Protein AF-0000000068825560 (afdb_homodimer)

pLDDT: mean 90.92, std 10.23, range [55.97, 98.81]

Secondary structure (DSSP, 8-state):
---HHHHHHHHHHHHHIIIIIIHHHHHHHHHHHHHHHHHHHHHHHHHHHHHHHHHHHHTT---EEEEEEETTEEEEEEEEEEEEEEEEEETTEEEEEEHHHHHHHHHHHHHHHHHHHHHHHHHHHHHHHHHHHHHHHHHHHHHHHHHHHHHHHHHH-/---HHHHHHHHHHHHHHIIIIIHHHHHHHHHHHHHHHHHHHHHHHHHHHHHHHHHHHHTT---EEEEEEETTEEEEEEEEEEEEEEEEEETTEEEEEEHHHHHHHHHHHHHHHHHHHHHHHHHHHHHHHHHHHHHHHHHHHHHHHHHHHHHHHHHH-

Radius of gyration: 34.07 Å; Cα contacts (8 Å, |Δi|>4): 348; chains: 2; bounding box: 62×99×74 Å

Sequence (314 aa):
MMDPEVVNKKINEYEKYIEEKLKSDLKEIELKLSDKVKKYKDWEDVKEIAKTVKEFKEKDRDMLVRVDIGNNIQVTGEITDYERTYVKIGLGYLLEMECREADKYSDIRLRLLKKEIDHLRKLAVNVKVHIKLVLLAINELQASLITETVKNVRKIKMMDPEVVNKKINEYEKYIEEKLKSDLKEIELKLSDKVKKYKDWEDVKEIAKTVKEFKEKDRDMLVRVDIGNNIQVTGEITDYERTYVKIGLGYLLEMECREADKYSDIRLRLLKKEIDHLRKLAVNVKVHIKLVLLAINELQASLITETVKNVRKIK

Structure (mmCIF, N/CA/C/O backbone):
data_AF-0000000068825560-model_v1
#
loop_
_entity.id
_entity.type
_entity.pdbx_description
1 polymer 'Uncharacterized protein'
#
loop_
_atom_site.group_PDB
_atom_site.id
_atom_site.type_symbol
_atom_site.label_atom_id
_atom_site.label_alt_id
_atom_site.label_comp_id
_atom_site.label_asym_id
_atom_site.label_entity_id
_atom_site.label_seq_id
_atom_site.pdbx_PDB_ins_code
_atom_site.Cartn_x
_atom_site.Cartn_y
_atom_site.Cartn_z
_atom_site.occupancy
_atom_site.B_iso_or_equiv
_atom_site.auth_seq_id
_atom_site.auth_comp_id
_atom_site.auth_asym_id
_atom_site.auth_atom_id
_atom_site.pdbx_PDB_model_num
ATOM 1 N N . MET A 1 1 ? -34.719 47.938 9 1 58.12 1 MET A N 1
ATOM 2 C CA . MET A 1 1 ? -33.531 47.5 8.25 1 58.12 1 MET A CA 1
ATOM 3 C C . MET A 1 1 ? -32.656 46.625 9.109 1 58.12 1 MET A C 1
ATOM 5 O O . MET A 1 1 ? -32.594 46.781 10.336 1 58.12 1 MET A O 1
ATOM 9 N N . MET A 1 2 ? -32.25 45.469 8.492 1 69.06 2 MET A N 1
ATOM 10 C CA . MET A 1 2 ? -31.594 44.531 9.414 1 69.06 2 MET A CA 1
ATOM 11 C C . MET A 1 2 ? -30.266 45.094 9.906 1 69.06 2 MET A C 1
ATOM 13 O O . MET A 1 2 ? -29.516 45.688 9.141 1 69.06 2 MET A O 1
ATOM 17 N N . ASP A 1 3 ? -30.078 45.219 11.094 1 85.12 3 ASP A N 1
ATOM 18 C CA . ASP A 1 3 ? -28.844 45.594 11.773 1 85.12 3 ASP A CA 1
ATOM 19 C C . ASP A 1 3 ? -27.641 44.875 11.164 1 85.12 3 ASP A C 1
ATOM 21 O O . ASP A 1 3 ? -27.609 43.656 11.07 1 85.12 3 ASP A O 1
ATOM 25 N N . PRO A 1 4 ? -26.828 45.656 10.555 1 86.62 4 PRO A N 1
ATOM 26 C CA . PRO A 1 4 ? -25.656 45.094 9.883 1 86.62 4 PRO A CA 1
ATOM 27 C C . PRO A 1 4 ? -24.906 44.094 10.75 1 86.62 4 PRO A C 1
ATOM 29 O O . PRO A 1 4 ? -24.344 43.125 10.234 1 86.62 4 PRO A O 1
ATOM 32 N N . GLU A 1 5 ? -24.906 44.344 11.977 1 88.56 5 GLU A N 1
ATOM 33 C CA . GLU A 1 5 ? -24.203 43.438 12.883 1 88.56 5 GLU A CA 1
ATOM 34 C C . GLU A 1 5 ? -24.891 42.062 12.922 1 88.56 5 GLU A C 1
ATOM 36 O O . GLU A 1 5 ? -24.234 41.031 12.984 1 88.56 5 GLU A O 1
ATOM 41 N N . VAL A 1 6 ? -26.188 42.156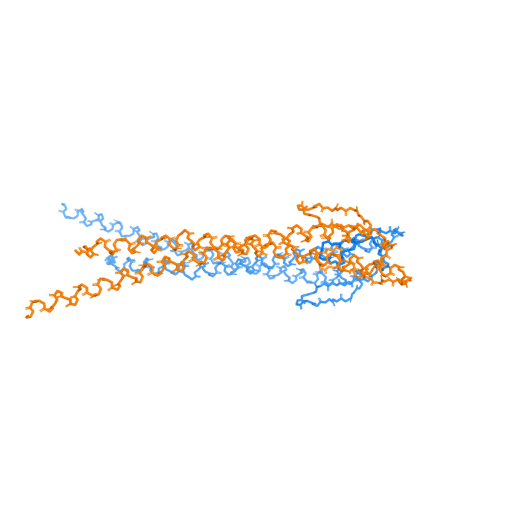 12.898 1 90 6 VAL A N 1
ATOM 42 C CA . VAL A 1 6 ? -26.984 40.938 12.922 1 90 6 VAL A CA 1
ATOM 43 C C . VAL A 1 6 ? -26.797 40.156 11.617 1 90 6 VAL A C 1
ATOM 45 O O . VAL A 1 6 ? -26.656 38.938 11.625 1 90 6 VAL A O 1
ATOM 48 N N . VAL A 1 7 ? -26.703 40.875 10.516 1 91.81 7 VAL A N 1
ATOM 49 C CA . VAL A 1 7 ? -26.562 40.281 9.203 1 91.81 7 VAL A CA 1
ATOM 50 C C . VAL A 1 7 ? -25.188 39.594 9.086 1 91.81 7 VAL A C 1
ATOM 52 O O . VAL A 1 7 ? -25.078 38.469 8.602 1 91.81 7 VAL A O 1
ATOM 55 N N . ASN A 1 8 ? -24.219 40.25 9.586 1 92.31 8 ASN A N 1
ATOM 56 C CA . ASN A 1 8 ? -22.859 39.719 9.539 1 92.31 8 ASN A CA 1
ATOM 57 C C . ASN A 1 8 ? -22.734 38.469 10.383 1 92.31 8 ASN A C 1
ATOM 59 O O . ASN A 1 8 ? -22.031 37.531 10 1 92.31 8 ASN A O 1
ATOM 63 N N . LYS A 1 9 ? -23.391 38.469 11.531 1 94.06 9 LYS A N 1
ATOM 64 C CA . LYS A 1 9 ? -23.375 37.281 12.383 1 94.06 9 LYS A CA 1
ATOM 65 C C . LYS A 1 9 ? -24.016 36.094 11.672 1 94.06 9 LYS A C 1
ATOM 67 O O . LYS A 1 9 ? -23.484 34.969 11.734 1 94.06 9 LYS A O 1
ATOM 72 N N . LYS A 1 10 ? -25.078 36.375 10.992 1 94.38 10 LYS A N 1
ATOM 73 C CA . LYS A 1 10 ? -25.766 35.344 10.25 1 94.38 10 LYS A CA 1
ATOM 74 C C . LYS A 1 10 ? -24.906 34.812 9.102 1 94.38 10 LYS A C 1
ATOM 76 O O . LYS A 1 10 ? -24.844 33.594 8.875 1 94.38 10 LYS A O 1
ATOM 81 N N . ILE A 1 11 ? -24.266 35.656 8.422 1 96.12 11 ILE A N 1
ATOM 82 C CA . ILE A 1 11 ? -23.375 35.281 7.324 1 96.12 11 ILE A CA 1
ATOM 83 C C . ILE A 1 11 ? -22.266 34.375 7.84 1 96.12 11 ILE A C 1
ATOM 85 O O . ILE A 1 11 ? -21.969 33.344 7.227 1 96.12 11 ILE A O 1
ATOM 89 N N . ASN A 1 12 ? -21.766 34.719 8.969 1 96.62 12 ASN A N 1
ATOM 90 C CA . ASN A 1 12 ? -20.703 33.938 9.57 1 96.62 12 ASN A CA 1
ATOM 91 C C . ASN A 1 12 ? -21.203 32.531 9.953 1 96.62 12 ASN A C 1
ATOM 93 O O . ASN A 1 12 ? -20.484 31.547 9.797 1 96.62 12 ASN A O 1
ATOM 97 N N . GLU A 1 13 ? -22.406 32.5 10.469 1 96.69 13 GLU A N 1
ATOM 98 C CA . GLU A 1 13 ? -23.016 31.219 10.82 1 96.69 13 GLU A CA 1
ATOM 99 C C . GLU A 1 13 ? -23.188 30.328 9.594 1 96.69 13 GLU A C 1
ATOM 101 O O . GLU A 1 13 ? -22.922 29.125 9.641 1 96.69 13 GLU A O 1
ATOM 106 N N . TYR A 1 14 ? -23.609 30.922 8.492 1 97.12 14 TYR A N 1
ATOM 107 C CA . TYR A 1 14 ? -23.797 30.188 7.25 1 97.12 14 TYR A CA 1
ATOM 108 C C . TYR A 1 14 ? -22.469 29.688 6.703 1 97.12 14 TYR A C 1
ATOM 110 O O . TYR A 1 14 ? -22.375 28.547 6.23 1 97.12 14 TYR A O 1
ATOM 118 N N . GLU A 1 15 ? -21.531 30.516 6.816 1 97.38 15 GLU A N 1
ATOM 119 C CA . GLU A 1 15 ? -20.203 30.125 6.336 1 97.38 15 GLU A CA 1
ATOM 120 C C . GLU A 1 15 ? -19.641 28.969 7.145 1 97.38 15 GLU A C 1
ATOM 122 O O . GLU A 1 15 ? -19.062 28.031 6.582 1 97.38 15 GLU A O 1
ATOM 127 N N . LYS A 1 16 ? -19.797 29.094 8.445 1 97.44 16 LYS A N 1
ATOM 128 C CA . LYS A 1 16 ? -19.344 28.031 9.32 1 97.44 16 LYS A CA 1
ATOM 129 C C . LYS A 1 16 ? -20.094 26.734 9.039 1 97.44 16 LYS A C 1
ATOM 131 O O . LYS A 1 16 ? -19.5 25.656 9.031 1 97.44 16 LYS A O 1
ATOM 136 N N . TYR A 1 17 ? -21.391 26.828 8.805 1 97.62 17 TYR A N 1
ATOM 137 C CA . TYR A 1 17 ? -22.234 25.688 8.484 1 97.62 17 TYR A CA 1
ATOM 138 C C . TYR A 1 17 ? -21.766 25.016 7.203 1 97.62 17 TYR A C 1
ATOM 140 O O . TYR A 1 17 ? -21.672 23.781 7.145 1 97.62 17 TYR A O 1
ATOM 148 N N . ILE A 1 18 ? -21.422 25.797 6.191 1 98.19 18 ILE A N 1
ATOM 149 C CA . ILE A 1 18 ? -20.953 25.25 4.922 1 98.19 18 ILE A CA 1
ATOM 150 C C . ILE A 1 18 ? -19.625 24.531 5.133 1 98.19 18 ILE A C 1
ATOM 152 O O . ILE A 1 18 ? -19.469 23.375 4.723 1 98.19 18 ILE A O 1
ATOM 156 N N . GLU A 1 19 ? -18.688 25.188 5.805 1 97.06 19 GLU A N 1
ATOM 157 C CA . GLU A 1 19 ? -17.312 24.703 5.926 1 97.06 19 GLU A CA 1
ATOM 158 C C . GLU A 1 19 ? -17.234 23.5 6.871 1 97.06 19 GLU A C 1
ATOM 160 O O . GLU A 1 19 ? -16.547 22.531 6.582 1 97.06 19 GLU A O 1
ATOM 165 N N . GLU A 1 20 ? -18 23.578 7.941 1 97.25 20 GLU A N 1
ATOM 166 C CA . GLU A 1 20 ? -17.812 22.578 9 1 97.25 20 GLU A CA 1
ATOM 167 C C . GLU A 1 20 ? -18.766 21.406 8.836 1 97.25 20 GLU A C 1
ATOM 169 O O . GLU A 1 20 ? -18.453 20.281 9.211 1 97.25 20 GLU A O 1
ATOM 174 N N . LYS A 1 21 ? -19.953 21.688 8.312 1 97.69 21 LYS A N 1
ATOM 175 C CA . LYS A 1 21 ? -20.953 20.625 8.242 1 97.69 21 LYS A CA 1
ATOM 176 C C . LYS A 1 21 ? -21.125 20.109 6.812 1 97.69 21 LYS A C 1
ATOM 178 O O . LYS A 1 21 ? -20.828 18.953 6.527 1 97.69 21 LYS A O 1
ATOM 183 N N . LEU A 1 22 ? -21.469 21 5.855 1 98.06 22 LEU A N 1
ATOM 184 C CA . LEU A 1 22 ? -21.844 20.547 4.52 1 98.06 22 LEU A CA 1
ATOM 185 C C . LEU A 1 22 ? -20.641 20.016 3.758 1 98.06 22 LEU A C 1
ATOM 187 O O . LEU A 1 22 ? -20.703 18.969 3.121 1 98.06 22 LEU A O 1
ATOM 191 N N . LYS A 1 23 ? -19.594 20.719 3.867 1 98.06 23 LYS A N 1
ATOM 192 C CA . LYS A 1 23 ? -18.391 20.266 3.176 1 98.06 23 LYS A CA 1
ATOM 193 C C . LYS A 1 23 ? -17.844 18.984 3.787 1 98.06 23 LYS A C 1
ATOM 195 O O . LYS A 1 23 ? -17.359 18.109 3.07 1 98.06 23 LYS A O 1
ATOM 200 N N . SER A 1 24 ? -17.922 18.953 5.094 1 98.12 24 SER A N 1
ATOM 201 C CA . SER A 1 24 ? -17.531 17.719 5.77 1 98.12 24 SER A CA 1
ATOM 202 C C . SER A 1 24 ? -18.422 16.547 5.355 1 98.12 24 SER A C 1
ATOM 204 O O . SER A 1 24 ? -17.922 15.461 5.055 1 98.12 24 SER A O 1
ATOM 206 N N . ASP A 1 25 ? -19.734 16.812 5.285 1 97.81 25 ASP A N 1
ATOM 207 C CA . ASP A 1 25 ? -20.672 15.781 4.855 1 97.81 25 ASP A CA 1
ATOM 208 C C . ASP A 1 25 ? -20.375 15.32 3.428 1 97.81 25 ASP A C 1
ATOM 210 O O . ASP A 1 25 ? -20.359 14.117 3.148 1 97.81 25 ASP A O 1
ATOM 214 N N . LEU A 1 26 ? -20.125 16.234 2.586 1 98.38 26 LEU A N 1
ATOM 215 C CA . LEU A 1 26 ? -19.844 15.93 1.186 1 98.38 26 LEU A CA 1
ATOM 216 C C . LEU A 1 26 ? -18.578 15.094 1.051 1 98.38 26 LEU A C 1
ATOM 218 O O . LEU A 1 26 ? -18.547 14.125 0.298 1 98.38 26 LEU A O 1
ATOM 222 N N . LYS A 1 27 ? -17.594 15.516 1.821 1 98.38 27 LYS A N 1
ATOM 223 C CA . LYS A 1 27 ? -16.328 14.789 1.802 1 98.38 27 LYS A CA 1
ATOM 224 C C . LYS A 1 27 ? -16.531 13.336 2.23 1 98.38 27 LYS A C 1
ATOM 226 O O . LYS A 1 27 ? -15.984 12.422 1.608 1 98.38 27 LYS A O 1
ATOM 231 N N . GLU A 1 28 ? -17.297 13.141 3.242 1 98.44 28 GLU A N 1
ATOM 232 C CA . GLU A 1 28 ? -17.562 11.797 3.742 1 98.44 28 GLU A CA 1
ATOM 233 C C . GLU A 1 28 ? -18.297 10.961 2.699 1 98.44 28 GLU A C 1
ATOM 235 O O . GLU A 1 28 ? -17.969 9.797 2.48 1 98.44 28 GLU A O 1
ATOM 240 N N . ILE A 1 29 ? -19.234 11.547 2.082 1 98.62 29 ILE A N 1
ATOM 241 C CA . ILE A 1 29 ? -20.016 10.859 1.06 1 98.62 29 ILE A CA 1
ATOM 242 C C . ILE A 1 29 ? -19.125 10.5 -0.119 1 98.62 29 ILE A C 1
ATOM 244 O O . ILE A 1 29 ? -19.188 9.383 -0.639 1 98.62 29 ILE A O 1
ATOM 248 N N . GLU A 1 30 ? -18.312 11.422 -0.494 1 98.44 30 GLU A N 1
ATOM 249 C CA . GLU A 1 30 ? -17.422 11.203 -1.639 1 98.44 30 GLU A CA 1
ATOM 250 C C . GLU A 1 30 ? -16.406 10.109 -1.346 1 98.44 30 GLU A C 1
ATOM 252 O O . GLU A 1 30 ? -16.031 9.336 -2.232 1 98.44 30 GLU A O 1
ATOM 257 N N . LEU A 1 31 ? -15.891 10.078 -0.098 1 98.56 31 LEU A N 1
ATOM 258 C CA . LEU A 1 31 ? -14.977 9.016 0.304 1 98.56 31 LEU A CA 1
ATOM 259 C C . LEU A 1 31 ? -15.656 7.652 0.221 1 98.56 31 LEU A C 1
ATOM 261 O O . LEU A 1 31 ? -15.078 6.695 -0.299 1 98.56 31 LEU A O 1
ATOM 265 N N . LYS A 1 32 ? -16.859 7.582 0.709 1 98.38 32 LYS A N 1
ATOM 266 C CA . LYS A 1 32 ? -17.609 6.336 0.634 1 98.38 32 LYS A CA 1
ATOM 267 C C . LYS A 1 32 ? -17.875 5.938 -0.816 1 98.38 32 LYS A C 1
ATOM 269 O O . LYS A 1 32 ? -17.766 4.762 -1.17 1 98.38 32 LYS A O 1
ATOM 274 N N . LEU A 1 33 ? -18.25 6.941 -1.569 1 98.62 33 LEU A N 1
ATOM 275 C CA . LEU A 1 33 ? -18.516 6.711 -2.984 1 98.62 33 LEU A CA 1
ATOM 276 C C . LEU A 1 33 ? -17.281 6.164 -3.693 1 98.62 33 LEU A C 1
ATOM 278 O O . LEU A 1 33 ? -17.375 5.191 -4.449 1 98.62 33 LEU A O 1
ATOM 282 N N . SER A 1 34 ? -16.141 6.781 -3.441 1 98.31 34 SER A N 1
ATOM 283 C CA . SER A 1 34 ? -14.898 6.332 -4.047 1 98.31 34 SER A CA 1
ATOM 284 C C . SER A 1 34 ? -14.578 4.895 -3.654 1 98.31 34 SER A C 1
ATOM 286 O O . SER A 1 34 ? -14.141 4.102 -4.488 1 98.31 34 SER A O 1
ATOM 288 N N . ASP A 1 35 ? -14.805 4.551 -2.406 1 98 35 ASP A N 1
ATOM 289 C CA . ASP A 1 35 ? -14.57 3.197 -1.909 1 98 35 ASP A CA 1
ATOM 290 C C . ASP A 1 35 ? -15.461 2.188 -2.623 1 98 35 ASP A C 1
ATOM 292 O O . ASP A 1 35 ? -15 1.124 -3.041 1 98 35 ASP A O 1
ATOM 296 N N . LYS A 1 36 ? -16.719 2.592 -2.811 1 98.31 36 LYS A N 1
ATOM 297 C CA . LYS A 1 36 ? -17.672 1.702 -3.469 1 98.31 36 LYS A CA 1
ATOM 298 C C . LYS A 1 36 ? -17.328 1.519 -4.941 1 98.31 36 LYS A C 1
ATOM 300 O O . LYS A 1 36 ? -17.469 0.42 -5.488 1 98.31 36 LYS A O 1
ATOM 305 N N . VAL A 1 37 ? -16.922 2.531 -5.539 1 98.38 37 VAL A N 1
ATOM 306 C CA . VAL A 1 37 ? -16.547 2.473 -6.949 1 98.38 37 VAL A CA 1
ATOM 307 C C . VAL A 1 37 ? -15.336 1.554 -7.121 1 98.38 37 VAL A C 1
ATOM 309 O O . VAL A 1 37 ? -15.281 0.766 -8.07 1 98.38 37 VAL A O 1
ATOM 312 N N . LYS A 1 38 ? -14.398 1.67 -6.227 1 97.62 38 LYS A N 1
ATOM 313 C CA . LYS A 1 38 ? -13.234 0.792 -6.27 1 97.62 38 LYS A CA 1
ATOM 314 C C . LYS A 1 38 ? -13.648 -0.672 -6.129 1 97.62 38 LYS A C 1
ATOM 316 O O . LYS A 1 38 ? -13.18 -1.528 -6.879 1 97.62 38 LYS A O 1
ATOM 321 N N . LYS A 1 39 ? -14.508 -0.92 -5.191 1 96.44 39 LYS A N 1
ATOM 322 C CA . LYS A 1 39 ? -14.984 -2.283 -4.984 1 96.44 39 LYS A CA 1
ATOM 323 C C . LYS A 1 39 ? -15.711 -2.805 -6.223 1 96.44 39 LYS A C 1
ATOM 325 O O . LYS A 1 39 ? -15.57 -3.973 -6.59 1 96.44 39 LYS A O 1
ATOM 330 N N . TYR A 1 40 ? -16.469 -1.972 -6.801 1 98.06 40 TYR A N 1
ATOM 331 C CA . TYR A 1 40 ? -17.188 -2.322 -8.023 1 98.06 40 TYR A CA 1
ATOM 332 C C . TYR A 1 40 ? -16.203 -2.746 -9.117 1 98.06 40 TYR A C 1
ATOM 334 O O . TYR A 1 40 ? -16.391 -3.777 -9.766 1 98.06 40 TYR A O 1
ATOM 342 N N . LYS A 1 41 ? -15.195 -1.971 -9.281 1 97.62 41 LYS A N 1
ATOM 343 C CA . LYS A 1 41 ? -14.172 -2.289 -10.273 1 97.62 41 LYS A CA 1
ATOM 344 C C . LYS A 1 41 ? -13.5 -3.627 -9.969 1 97.62 41 LYS A C 1
ATOM 346 O O . LYS A 1 41 ? -13.234 -4.418 -10.875 1 97.62 41 LYS A O 1
ATOM 351 N N . ASP A 1 42 ? -13.219 -3.826 -8.734 1 96.25 42 ASP A N 1
ATOM 352 C CA . ASP A 1 42 ? -12.617 -5.09 -8.32 1 96.25 42 ASP A CA 1
ATOM 353 C C . ASP A 1 42 ? -13.477 -6.277 -8.758 1 96.25 42 ASP A C 1
ATOM 355 O O . ASP A 1 42 ? -12.953 -7.266 -9.273 1 96.25 42 ASP A O 1
ATOM 359 N N . TRP A 1 43 ? -14.688 -6.113 -8.57 1 96.81 43 TRP A N 1
ATOM 360 C CA . TRP A 1 43 ? -15.578 -7.219 -8.898 1 96.81 43 TRP A CA 1
ATOM 361 C C . TRP A 1 43 ? -15.742 -7.363 -10.406 1 96.81 43 TRP A C 1
ATOM 363 O O . TRP A 1 43 ? -15.906 -8.477 -10.914 1 96.81 43 TRP A O 1
ATOM 373 N N . GLU A 1 44 ? -15.742 -6.324 -11.094 1 97.25 44 GLU A N 1
ATOM 374 C CA . GLU A 1 44 ? -15.711 -6.414 -12.555 1 97.25 44 GLU A CA 1
ATOM 375 C C . GLU A 1 44 ? -14.508 -7.23 -13.031 1 97.25 44 GLU A C 1
ATOM 377 O O . GLU A 1 44 ? -14.641 -8.062 -13.938 1 97.25 44 GLU A O 1
ATOM 382 N N . ASP A 1 45 ? -13.422 -6.934 -12.438 1 96.5 45 ASP A N 1
ATOM 383 C CA . ASP A 1 45 ? -12.195 -7.648 -12.781 1 96.5 45 ASP A CA 1
ATOM 384 C C . ASP A 1 45 ? -12.32 -9.141 -12.469 1 96.5 45 ASP A C 1
ATOM 386 O O . ASP A 1 45 ? -11.914 -9.984 -13.273 1 96.5 45 ASP A O 1
ATOM 390 N N . VAL A 1 46 ? -12.844 -9.422 -11.312 1 96.38 46 VAL A N 1
ATOM 391 C CA . VAL A 1 46 ? -13.047 -10.82 -10.922 1 96.38 46 VAL A CA 1
ATOM 392 C C . VAL A 1 46 ? -13.898 -11.523 -11.977 1 96.38 46 VAL A C 1
ATOM 394 O O . VAL A 1 46 ? -13.57 -12.633 -12.406 1 96.38 46 VAL A O 1
ATOM 397 N N . LYS A 1 47 ? -14.969 -10.93 -12.359 1 96.19 47 LYS A N 1
ATOM 398 C CA . LYS A 1 47 ? -15.875 -11.484 -13.359 1 96.19 47 LYS A CA 1
ATOM 399 C C . LYS A 1 47 ? -15.133 -11.773 -14.664 1 96.19 47 LYS A C 1
ATOM 401 O O . LYS A 1 47 ? -15.258 -12.867 -15.219 1 96.19 47 LYS A O 1
ATOM 406 N N . GLU A 1 48 ? -14.422 -10.828 -15.109 1 95.75 48 GLU A N 1
ATOM 407 C CA . GLU A 1 48 ? -13.688 -10.961 -16.359 1 95.75 48 GLU A CA 1
ATOM 408 C C . GLU A 1 48 ? -12.641 -12.078 -16.281 1 95.75 48 GLU A C 1
ATOM 410 O O . GLU A 1 48 ? -12.484 -12.859 -17.219 1 95.75 48 GLU A O 1
ATOM 415 N N . ILE A 1 49 ? -11.898 -12.125 -15.188 1 94.31 49 ILE A N 1
ATOM 416 C CA . ILE A 1 49 ? -10.844 -13.117 -15 1 94.31 49 ILE A CA 1
ATOM 417 C C . ILE A 1 49 ? -11.453 -14.516 -14.945 1 94.31 49 ILE A C 1
ATOM 419 O O . ILE A 1 49 ? -10.945 -15.445 -15.57 1 94.31 49 ILE A O 1
ATOM 423 N N . ALA A 1 50 ? -12.531 -14.641 -14.18 1 93 50 ALA A N 1
ATOM 424 C CA . ALA A 1 50 ? -13.211 -15.938 -14.078 1 93 50 ALA A CA 1
ATOM 425 C C . ALA A 1 50 ? -13.633 -16.438 -15.461 1 93 50 ALA A C 1
ATOM 427 O O . ALA A 1 50 ? -13.469 -17.625 -15.766 1 93 50 ALA A O 1
ATOM 428 N N . LYS A 1 51 ? -14.109 -15.617 -16.25 1 91.38 51 LYS A N 1
ATOM 429 C CA . LYS A 1 51 ? -14.5 -15.961 -17.625 1 91.38 51 LYS A CA 1
ATOM 430 C C . LYS A 1 51 ? -13.289 -16.422 -18.438 1 91.38 51 LYS A C 1
ATOM 432 O O . LYS A 1 51 ? -13.367 -17.406 -19.156 1 91.38 51 LYS A O 1
ATOM 437 N N . THR A 1 52 ? -12.227 -15.648 -18.312 1 89 52 THR A N 1
ATOM 438 C CA . THR A 1 52 ? -11.008 -15.938 -19.062 1 89 52 THR A CA 1
ATOM 439 C C . THR A 1 52 ? -10.445 -17.297 -18.672 1 89 52 THR A C 1
ATOM 441 O O . THR A 1 52 ? -10.031 -18.078 -19.531 1 89 52 THR A O 1
ATOM 444 N N . VAL A 1 53 ? -10.398 -17.609 -17.391 1 87.56 53 VAL A N 1
ATOM 445 C CA . VAL A 1 53 ? -9.891 -18.875 -16.891 1 87.56 53 VAL A CA 1
ATOM 446 C C . VAL A 1 53 ? -10.734 -20.031 -17.453 1 87.56 53 VAL A C 1
ATOM 448 O O . VAL A 1 53 ? -10.188 -21.047 -17.891 1 87.56 53 VAL A O 1
ATOM 451 N N . LYS A 1 54 ? -11.953 -19.859 -17.453 1 84.12 54 LYS A N 1
ATOM 452 C CA . LYS A 1 54 ? -12.867 -20.859 -17.984 1 84.12 54 LYS A CA 1
ATOM 453 C C . LYS A 1 54 ? -12.594 -21.125 -19.469 1 84.12 54 LYS A C 1
ATOM 455 O O . LYS A 1 54 ? -12.625 -22.266 -19.922 1 84.12 54 LYS A O 1
ATOM 460 N N . GLU A 1 55 ? -12.328 -20.125 -20.141 1 84.06 55 GLU A N 1
ATOM 461 C CA . GLU A 1 55 ? -12.07 -20.234 -21.578 1 84.06 55 GLU A CA 1
ATOM 462 C C . GLU A 1 55 ? -10.758 -20.969 -21.844 1 84.06 55 GLU A C 1
ATOM 464 O O . GLU A 1 55 ? -10.633 -21.672 -22.859 1 84.06 55 GLU A O 1
ATOM 469 N N . PHE A 1 56 ? -9.766 -20.75 -21 1 79.75 56 PHE A N 1
ATOM 470 C CA . PHE A 1 56 ? -8.484 -21.422 -21.141 1 79.75 56 PHE A CA 1
ATOM 471 C C . PHE A 1 56 ? -8.633 -22.922 -20.953 1 79.75 56 PHE A C 1
ATOM 473 O O . PHE A 1 56 ? -7.988 -23.719 -21.641 1 79.75 56 PHE A O 1
ATOM 480 N N . LYS A 1 57 ? -9.32 -23.359 -19.984 1 71.81 57 LYS A N 1
ATOM 481 C CA . LYS A 1 57 ? -9.578 -24.781 -19.781 1 71.81 57 LYS A CA 1
ATOM 482 C C . LYS A 1 57 ? -10.016 -25.453 -21.078 1 71.81 57 LYS A C 1
ATOM 484 O O . LYS A 1 57 ? -9.578 -26.562 -21.375 1 71.81 57 LYS A O 1
ATOM 489 N N . GLU A 1 58 ? -10.766 -24.766 -21.766 1 67.31 58 GLU A N 1
ATOM 490 C CA . GLU A 1 58 ? -11.352 -25.344 -22.984 1 67.31 58 GLU A CA 1
ATOM 491 C C . GLU A 1 58 ? -10.312 -25.469 -24.094 1 67.31 58 GLU A C 1
ATOM 493 O O . GLU A 1 58 ? -10.438 -26.328 -24.969 1 67.31 58 GLU A O 1
ATOM 498 N N . LYS A 1 59 ? -9.29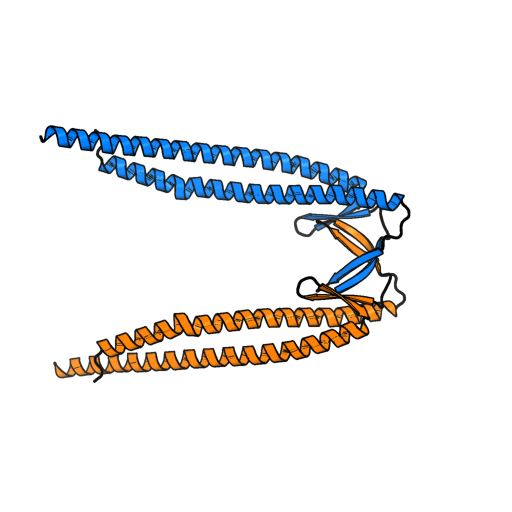7 -24.656 -24 1 64.44 59 LYS A N 1
ATOM 499 C CA . LYS A 1 59 ? -8.328 -24.672 -25.094 1 64.44 59 LYS A CA 1
ATOM 500 C C . LYS A 1 59 ? -7.094 -25.484 -24.719 1 64.44 59 LYS A C 1
ATOM 502 O O . LYS A 1 59 ? -6.148 -25.594 -25.5 1 64.44 59 LYS A O 1
ATOM 507 N N . ASP A 1 60 ? -7.16 -26.484 -23.953 1 59.62 60 ASP A N 1
ATOM 508 C CA . ASP A 1 60 ? -6.219 -27.531 -23.578 1 59.62 60 ASP A CA 1
ATOM 509 C C . ASP A 1 60 ? -4.812 -26.969 -23.406 1 59.62 60 ASP A C 1
ATOM 511 O O . ASP A 1 60 ? -3.824 -27.656 -23.656 1 59.62 60 ASP A O 1
ATOM 515 N N . ARG A 1 61 ? -4.59 -25.641 -23.109 1 61.41 61 ARG A N 1
ATOM 516 C CA . ARG A 1 61 ? -3.203 -25.203 -23.219 1 61.41 61 ARG A CA 1
ATOM 517 C C . ARG A 1 61 ? -2.551 -25.109 -21.844 1 61.41 61 ARG A C 1
ATOM 519 O O . ARG A 1 61 ? -3.225 -24.828 -20.859 1 61.41 61 ARG A O 1
ATOM 526 N N . ASP A 1 62 ? -1.445 -25.812 -21.734 1 64 62 ASP A N 1
ATOM 527 C CA . ASP A 1 62 ? -0.507 -25.672 -20.625 1 64 62 ASP A CA 1
ATOM 528 C C . ASP A 1 62 ? -0.053 -24.234 -20.453 1 64 62 ASP A C 1
ATOM 530 O O . ASP A 1 62 ? 0.74 -23.719 -21.25 1 64 62 ASP A O 1
ATOM 534 N N . MET A 1 63 ? -0.839 -23.469 -19.703 1 73.38 63 MET A N 1
ATOM 535 C CA . MET A 1 63 ? -0.447 -22.078 -19.5 1 73.38 63 MET A CA 1
ATOM 536 C C . MET A 1 63 ? 0.625 -21.953 -18.422 1 73.38 63 MET A C 1
ATOM 538 O O . MET A 1 63 ? 0.381 -22.281 -17.266 1 73.38 63 MET A O 1
ATOM 542 N N . LEU A 1 64 ? 1.832 -21.656 -18.984 1 82.88 64 LEU A N 1
ATOM 543 C CA . LEU A 1 64 ? 2.887 -21.312 -18.031 1 82.88 64 LEU A CA 1
ATOM 544 C C . LEU A 1 64 ? 2.588 -19.984 -17.328 1 82.88 64 LEU A C 1
ATOM 546 O O . LEU A 1 64 ? 2.107 -19.047 -17.969 1 82.88 64 LEU A O 1
ATOM 550 N N . VAL A 1 65 ? 2.666 -20.062 -16.016 1 88.12 65 VAL A N 1
ATOM 551 C CA . VAL A 1 65 ? 2.398 -18.844 -15.25 1 88.12 65 VAL A CA 1
ATOM 552 C C . VAL A 1 65 ? 3.545 -18.594 -14.273 1 88.12 65 VAL A C 1
ATOM 554 O O . VAL A 1 65 ? 4.262 -19.516 -13.891 1 88.12 65 VAL A O 1
ATOM 557 N N . ARG A 1 66 ? 3.693 -17.312 -14.023 1 88.94 66 ARG A N 1
ATOM 558 C CA . ARG A 1 66 ? 4.617 -16.953 -12.945 1 88.94 66 ARG A CA 1
ATOM 559 C C . ARG A 1 66 ? 3.916 -16.969 -11.594 1 88.94 66 ARG A C 1
ATOM 561 O O . ARG A 1 66 ? 2.861 -16.359 -11.422 1 88.94 66 ARG A O 1
ATOM 568 N N . VAL A 1 67 ? 4.484 -17.75 -10.75 1 90.38 67 VAL A N 1
ATOM 569 C CA . VAL A 1 67 ? 3.92 -17.906 -9.414 1 90.38 67 VAL A CA 1
ATOM 570 C C . VAL A 1 67 ? 4.734 -17.109 -8.406 1 90.38 67 VAL A C 1
ATOM 572 O O . VAL A 1 67 ? 5.938 -17.328 -8.25 1 90.38 67 VAL A O 1
ATOM 575 N N . ASP A 1 68 ? 4 -16.141 -7.855 1 90.06 68 ASP A N 1
ATOM 576 C CA . ASP A 1 68 ? 4.648 -15.367 -6.801 1 90.06 68 ASP A CA 1
ATOM 577 C C . ASP A 1 68 ? 4.703 -16.156 -5.492 1 90.06 68 ASP A C 1
ATOM 579 O O . ASP A 1 68 ? 3.664 -16.438 -4.891 1 90.06 68 ASP A O 1
ATOM 583 N N . ILE A 1 69 ? 5.828 -16.484 -5.051 1 85.5 69 ILE A N 1
ATOM 584 C CA . ILE A 1 69 ? 5.934 -17.328 -3.859 1 85.5 69 ILE A CA 1
ATOM 585 C C . ILE A 1 69 ? 6.273 -16.453 -2.65 1 85.5 69 ILE A C 1
ATOM 587 O O . ILE A 1 69 ? 6.18 -16.906 -1.507 1 85.5 69 ILE A O 1
ATOM 591 N N . GLY A 1 70 ? 6.566 -15.172 -2.891 1 83.12 70 GLY A N 1
ATOM 592 C CA . GLY A 1 70 ? 6.738 -14.266 -1.765 1 83.12 70 GLY A CA 1
ATOM 593 C C . GLY A 1 70 ? 7.984 -13.406 -1.871 1 83.12 70 GLY A C 1
ATOM 594 O O . GLY A 1 70 ? 9 -13.844 -2.416 1 83.12 70 GLY A O 1
ATOM 595 N N . ASN A 1 71 ? 7.836 -12.141 -1.4 1 85.75 71 ASN A N 1
ATOM 596 C CA . ASN A 1 71 ? 8.93 -11.234 -1.062 1 85.75 71 ASN A CA 1
ATOM 597 C C . ASN A 1 71 ? 9.867 -11.016 -2.248 1 85.75 71 ASN A C 1
ATOM 599 O O . ASN A 1 71 ? 11.086 -11.117 -2.105 1 85.75 71 ASN A O 1
ATOM 603 N N . ASN A 1 72 ? 9.289 -10.875 -3.52 1 89.62 72 ASN A N 1
ATOM 604 C CA . ASN A 1 72 ? 10.047 -10.398 -4.672 1 89.62 72 ASN A CA 1
ATOM 605 C C . ASN A 1 72 ? 10.641 -11.555 -5.469 1 89.62 72 ASN A C 1
ATOM 607 O O . ASN A 1 72 ? 11.625 -11.375 -6.188 1 89.62 72 ASN A O 1
ATOM 611 N N . ILE A 1 73 ? 10.094 -12.742 -5.242 1 93.94 73 ILE A N 1
ATOM 612 C CA . ILE A 1 73 ? 10.562 -13.891 -6.016 1 93.94 73 ILE A CA 1
ATOM 613 C C . ILE A 1 73 ? 9.375 -14.578 -6.684 1 93.94 73 ILE A C 1
ATOM 615 O O . ILE A 1 73 ? 8.312 -14.727 -6.078 1 93.94 73 ILE A O 1
ATOM 619 N N . GLN A 1 74 ? 9.648 -14.992 -7.957 1 94.25 74 GLN A N 1
ATOM 620 C CA . GLN A 1 74 ? 8.656 -15.75 -8.711 1 94.25 74 GLN A CA 1
ATOM 621 C C . GLN A 1 74 ? 9.266 -17 -9.32 1 94.25 74 GLN A C 1
ATOM 623 O O . GLN A 1 74 ? 10.477 -17.047 -9.578 1 94.25 74 GLN A O 1
ATOM 628 N N . VAL A 1 75 ? 8.43 -18.078 -9.453 1 92.5 75 VAL A N 1
ATOM 629 C CA . VAL A 1 75 ? 8.836 -19.312 -10.117 1 92.5 75 VAL A CA 1
ATOM 630 C C . VAL A 1 75 ? 7.848 -19.656 -11.227 1 92.5 75 VAL A C 1
ATOM 632 O O . VAL A 1 75 ? 6.766 -19.062 -11.312 1 92.5 75 VAL A O 1
ATOM 635 N N . THR A 1 76 ? 8.328 -20.531 -12.047 1 90.62 76 THR A N 1
ATOM 636 C CA . THR A 1 76 ? 7.457 -20.953 -13.133 1 90.62 76 THR A CA 1
ATOM 637 C C . THR A 1 76 ? 6.551 -22.094 -12.688 1 90.62 76 THR A C 1
ATOM 639 O O . THR A 1 76 ? 6.996 -23.031 -12.008 1 90.62 76 THR A O 1
ATOM 642 N N . GLY A 1 77 ? 5.309 -21.875 -13.023 1 90.25 77 GLY A N 1
ATOM 643 C CA . GLY A 1 77 ? 4.328 -22.922 -12.758 1 90.25 77 GLY A CA 1
ATOM 644 C C . GLY A 1 77 ? 3.291 -23.047 -13.859 1 90.25 77 GLY A C 1
ATOM 645 O O . GLY A 1 77 ? 3.389 -22.406 -14.898 1 90.25 77 GLY A O 1
ATOM 646 N N . GLU A 1 78 ? 2.416 -24.031 -13.633 1 88.44 78 GLU A N 1
ATOM 647 C CA . GLU A 1 78 ? 1.3 -24.266 -14.547 1 88.44 78 GLU A CA 1
ATOM 648 C C . GLU A 1 78 ? -0.02 -24.375 -13.781 1 88.44 78 GLU A C 1
ATOM 650 O O . GLU A 1 78 ? -0.068 -24.922 -12.68 1 88.44 78 GLU A O 1
ATOM 655 N N . ILE A 1 79 ? -1.019 -23.859 -14.43 1 89.25 79 ILE A N 1
ATOM 656 C CA . ILE A 1 79 ? -2.352 -24.016 -13.859 1 89.25 79 ILE A CA 1
ATOM 657 C C . ILE A 1 79 ? -2.83 -25.453 -14.062 1 89.25 79 ILE A C 1
ATOM 659 O O . ILE A 1 79 ? -2.729 -26 -15.164 1 89.25 79 ILE A O 1
ATOM 663 N N . THR A 1 80 ? -3.332 -26.047 -12.938 1 86.94 80 THR A N 1
ATOM 664 C CA . THR A 1 80 ? -3.715 -27.453 -13.023 1 86.94 80 THR A CA 1
ATOM 665 C C . THR A 1 80 ? -5.23 -27.609 -12.914 1 86.94 80 THR A C 1
ATOM 667 O O . THR A 1 80 ? -5.781 -28.641 -13.281 1 86.94 80 THR A O 1
ATOM 670 N N . ASP A 1 81 ? -5.887 -26.641 -12.336 1 88.25 81 ASP A N 1
ATOM 671 C CA . ASP A 1 81 ? -7.344 -26.656 -12.219 1 88.25 81 ASP A CA 1
ATOM 672 C C . ASP A 1 81 ? -7.957 -25.406 -12.82 1 88.25 81 ASP A C 1
ATOM 674 O O . ASP A 1 81 ? -7.801 -24.312 -12.273 1 88.25 81 ASP A O 1
ATOM 678 N N . TYR A 1 82 ? -8.688 -25.578 -13.867 1 88 82 TYR A N 1
ATOM 679 C CA . TYR A 1 82 ? -9.289 -24.453 -14.578 1 88 82 TYR A CA 1
ATOM 680 C C . TYR A 1 82 ? -10.773 -24.344 -14.258 1 88 82 TYR A C 1
ATOM 682 O O . TYR A 1 82 ? -11.477 -23.5 -14.82 1 88 82 TYR A O 1
ATOM 690 N N . GLU A 1 83 ? -11.234 -25.125 -13.391 1 89.31 83 GLU A N 1
ATOM 691 C CA . GLU A 1 83 ? -12.656 -25.141 -13.078 1 89.31 83 GLU A CA 1
ATOM 692 C C . GLU A 1 83 ? -12.945 -24.406 -11.773 1 89.31 83 GLU A C 1
ATOM 694 O O . GLU A 1 83 ? -13.93 -23.672 -11.672 1 89.31 83 GLU A O 1
ATOM 699 N N . ARG A 1 84 ? -12.031 -24.656 -10.852 1 92.56 84 ARG A N 1
ATOM 700 C CA . ARG A 1 84 ? -12.242 -24.078 -9.531 1 92.56 84 ARG A CA 1
ATOM 701 C C . ARG A 1 84 ? -11.359 -22.859 -9.312 1 92.56 84 ARG A C 1
ATOM 703 O O . ARG A 1 84 ? -10.195 -22.844 -9.734 1 92.56 84 ARG A O 1
ATOM 710 N N . THR A 1 85 ? -11.922 -21.891 -8.633 1 94.5 85 THR A N 1
ATOM 711 C CA . THR A 1 85 ? -11.219 -20.672 -8.266 1 94.5 85 THR A CA 1
ATOM 712 C C . THR A 1 85 ? -11.391 -20.375 -6.777 1 94.5 85 THR A C 1
ATOM 714 O O . THR A 1 85 ? -12.25 -20.969 -6.117 1 94.5 85 THR A O 1
ATOM 717 N N . TYR A 1 86 ? -10.508 -19.578 -6.293 1 96 86 TYR A N 1
ATOM 718 C CA . TYR A 1 86 ? -10.609 -19 -4.957 1 96 86 TYR A CA 1
ATOM 719 C C . TYR A 1 86 ? -10.773 -17.484 -5.035 1 96 86 TYR A C 1
ATOM 721 O O . TYR A 1 86 ? -9.891 -16.781 -5.539 1 96 86 TYR A O 1
ATOM 729 N N . VAL A 1 87 ? -11.852 -17.016 -4.527 1 96.88 87 VAL A N 1
ATOM 730 C CA . VAL A 1 87 ? -12.195 -15.602 -4.668 1 96.88 87 VAL A CA 1
ATOM 731 C C . VAL A 1 87 ? -12.148 -14.914 -3.301 1 96.88 87 VAL A C 1
ATOM 733 O O . VAL A 1 87 ? -12.711 -15.422 -2.328 1 96.88 87 VAL A O 1
ATOM 736 N N . LYS A 1 88 ? -11.422 -13.805 -3.266 1 95.44 88 LYS A N 1
ATOM 737 C CA . LYS A 1 88 ? -11.422 -12.992 -2.051 1 95.44 88 LYS A CA 1
ATOM 738 C C . LYS A 1 88 ? -12.727 -12.219 -1.905 1 95.44 88 LYS A C 1
ATOM 740 O O . LYS A 1 88 ? -12.992 -11.289 -2.674 1 95.44 88 LYS A O 1
ATOM 745 N N . ILE A 1 89 ? -13.477 -12.508 -0.921 1 93.62 89 ILE A N 1
ATOM 746 C CA . ILE A 1 89 ? -14.812 -11.93 -0.837 1 93.62 89 ILE A CA 1
ATOM 747 C C . ILE A 1 89 ? -14.836 -10.828 0.215 1 93.62 89 ILE A C 1
ATOM 749 O O . ILE A 1 89 ? -15.875 -10.219 0.464 1 93.62 89 ILE A O 1
ATOM 753 N N . GLY A 1 90 ? -13.742 -10.625 0.907 1 88.44 90 GLY A N 1
ATOM 754 C CA . GLY A 1 90 ? -13.633 -9.57 1.9 1 88.44 90 GLY A CA 1
ATOM 755 C C . GLY A 1 90 ? -13.18 -10.07 3.258 1 88.44 90 GLY A C 1
ATOM 756 O O . GLY A 1 90 ? -13.383 -11.234 3.596 1 88.44 90 GLY A O 1
ATOM 757 N N . LEU A 1 91 ? -12.453 -9.148 4.043 1 87.94 91 LEU A N 1
ATOM 758 C CA . LEU A 1 91 ? -12.008 -9.383 5.41 1 87.94 91 LEU A CA 1
ATOM 759 C C . LEU A 1 91 ? -10.992 -10.516 5.465 1 87.94 91 LEU A C 1
ATOM 761 O O . LEU A 1 91 ? -10.875 -11.211 6.477 1 87.94 91 LEU A O 1
ATOM 765 N N . GLY A 1 92 ? -10.461 -10.82 4.32 1 87.19 92 GLY A N 1
ATOM 766 C CA . GLY A 1 92 ? -9.398 -11.805 4.25 1 87.19 92 GLY A CA 1
ATOM 767 C C . GLY A 1 92 ? -9.891 -13.211 3.967 1 87.19 92 GLY A C 1
ATOM 768 O O . GLY A 1 92 ? -9.117 -14.164 3.971 1 87.19 92 GLY A O 1
ATOM 769 N N . TYR A 1 93 ? -11.156 -13.305 3.695 1 92.75 93 TYR A N 1
ATOM 770 C CA . TYR A 1 93 ? -11.727 -14.633 3.445 1 92.75 93 TYR A CA 1
ATOM 771 C C . TYR A 1 93 ? -11.641 -14.984 1.965 1 92.75 93 TYR A C 1
ATOM 773 O O . TYR A 1 93 ? -11.898 -14.141 1.104 1 92.75 93 TYR A O 1
ATOM 781 N N . LEU A 1 94 ? -11.234 -16.25 1.716 1 94.06 94 LEU A N 1
ATOM 782 C CA . LEU A 1 94 ? -11.203 -16.828 0.38 1 94.06 94 LEU A CA 1
ATOM 783 C C . LEU A 1 94 ? -12.297 -17.891 0.221 1 94.06 94 LEU A C 1
ATOM 785 O O . LEU A 1 94 ? -12.406 -18.797 1.038 1 94.06 94 LEU A O 1
ATOM 789 N N . LEU A 1 95 ? -13.117 -17.734 -0.803 1 95.88 95 LEU A N 1
ATOM 790 C CA . LEU A 1 95 ? -14.18 -18.688 -1.074 1 95.88 95 LEU A CA 1
ATOM 791 C C . LEU A 1 95 ? -13.875 -19.5 -2.326 1 95.88 95 LEU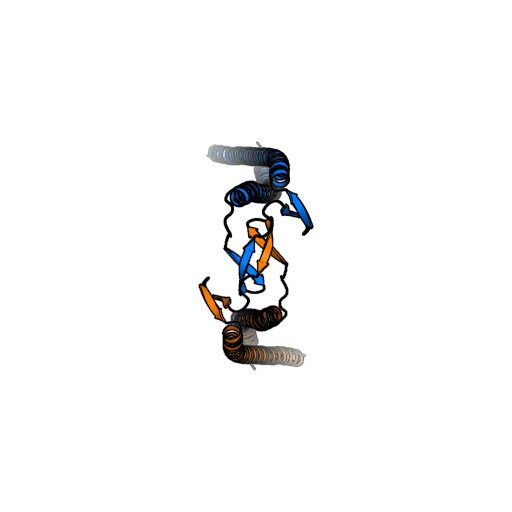 A C 1
ATOM 793 O O . LEU A 1 95 ? -13.594 -18.938 -3.387 1 95.88 95 LEU A O 1
ATOM 797 N N . GLU A 1 96 ? -13.883 -20.828 -2.088 1 96.44 96 GLU A N 1
ATOM 798 C CA . GLU A 1 96 ? -13.719 -21.703 -3.24 1 96.44 96 GLU A CA 1
ATOM 799 C C . GLU A 1 96 ? -15.023 -21.828 -4.031 1 96.44 96 GLU A C 1
ATOM 801 O O . GLU A 1 96 ? -16.094 -22.047 -3.453 1 96.44 96 GLU A O 1
ATOM 806 N N . MET A 1 97 ? -14.922 -21.609 -5.383 1 96.25 97 MET A N 1
ATOM 807 C CA . MET A 1 97 ? -16.094 -21.766 -6.246 1 96.25 97 MET A CA 1
ATOM 808 C C . MET A 1 97 ? -15.672 -22.047 -7.684 1 96.25 97 MET A C 1
ATOM 810 O O . MET A 1 97 ? -14.531 -21.781 -8.07 1 96.25 97 MET A O 1
ATOM 814 N N . GLU A 1 98 ? -16.594 -22.641 -8.43 1 95.69 98 GLU A N 1
ATOM 815 C CA . GLU A 1 98 ? -16.359 -22.828 -9.859 1 95.69 98 GLU A CA 1
ATOM 816 C C . GLU A 1 98 ? -16.359 -21.5 -10.594 1 95.69 98 GLU A C 1
ATOM 818 O O . GLU A 1 98 ? -16.969 -20.531 -10.141 1 95.69 98 GLU A O 1
ATOM 823 N N . CYS A 1 99 ? -15.727 -21.469 -11.719 1 94.06 99 CYS A N 1
ATOM 824 C CA . CYS A 1 99 ? -15.648 -20.25 -12.523 1 94.06 99 CYS A CA 1
ATOM 825 C C . CYS A 1 99 ? -17.047 -19.734 -12.844 1 94.06 99 CYS A C 1
ATOM 827 O O . CYS A 1 99 ? -17.281 -18.531 -12.773 1 94.06 99 CYS A O 1
ATOM 829 N N . ARG A 1 100 ? -17.922 -20.594 -13.203 1 93.88 100 ARG A N 1
ATOM 830 C CA . ARG A 1 100 ? -19.297 -20.188 -13.523 1 93.88 100 ARG A CA 1
ATOM 831 C C . ARG A 1 100 ? -19.984 -19.562 -12.305 1 93.88 100 ARG A C 1
ATOM 833 O O . ARG A 1 100 ? -20.688 -18.578 -12.422 1 93.88 100 ARG A O 1
ATOM 840 N N . GLU A 1 101 ? -19.734 -20.125 -11.188 1 96.69 101 GLU A N 1
ATOM 841 C CA . GLU A 1 101 ? -20.297 -19.609 -9.938 1 96.69 101 GLU A CA 1
ATOM 842 C C . GLU A 1 101 ? -19.703 -18.25 -9.594 1 96.69 101 GLU A C 1
ATOM 844 O O . GLU A 1 101 ? -20.406 -17.344 -9.117 1 96.69 101 GLU A O 1
ATOM 849 N N . ALA A 1 102 ? -18.391 -18.141 -9.75 1 96.44 102 ALA A N 1
ATOM 850 C CA . ALA A 1 102 ? -17.719 -16.875 -9.508 1 96.44 102 ALA A CA 1
ATOM 851 C C . ALA A 1 102 ? -18.297 -15.766 -10.383 1 96.44 102 ALA A C 1
ATOM 853 O O . ALA A 1 102 ? -18.469 -14.641 -9.922 1 96.44 102 ALA A O 1
ATOM 854 N N . ASP A 1 103 ? -18.562 -16.109 -11.609 1 95.25 103 ASP A N 1
ATOM 855 C CA . ASP A 1 103 ? -19.188 -15.164 -12.531 1 95.25 103 ASP A CA 1
ATOM 856 C C . ASP A 1 103 ? -20.531 -14.688 -12.016 1 95.25 103 ASP A C 1
ATOM 858 O O . ASP A 1 103 ? -20.781 -13.484 -11.93 1 95.25 103 ASP A O 1
ATOM 862 N N . LYS A 1 104 ? -21.297 -15.609 -11.625 1 96.62 104 LYS A N 1
ATOM 863 C CA . LYS A 1 104 ? -22.625 -15.297 -11.117 1 96.62 104 LYS A CA 1
ATOM 864 C C . LYS A 1 104 ? -22.547 -14.5 -9.82 1 96.62 104 LYS A C 1
ATOM 866 O O . LYS A 1 104 ? -23.297 -13.539 -9.625 1 96.62 104 LYS A O 1
ATOM 871 N N . TYR A 1 105 ? -21.719 -14.977 -8.969 1 96.88 105 TYR A N 1
ATOM 872 C CA . TYR A 1 105 ? -21.516 -14.297 -7.691 1 96.88 105 TYR A CA 1
ATOM 873 C C . TYR A 1 105 ? -21.094 -12.852 -7.906 1 96.88 105 TYR A C 1
ATOM 875 O O . TYR A 1 105 ? -21.609 -11.945 -7.242 1 96.88 105 TYR A O 1
ATOM 883 N N . SER A 1 106 ? -20.203 -12.625 -8.82 1 97.19 106 SER A N 1
ATOM 884 C CA . SER A 1 106 ? -19.75 -11.281 -9.156 1 97.19 106 SER A CA 1
ATOM 885 C C . SER A 1 106 ? -20.891 -10.406 -9.641 1 97.19 106 SER A C 1
ATOM 887 O O . SER A 1 106 ? -21 -9.242 -9.258 1 97.19 106 SER A O 1
ATOM 889 N N . ASP A 1 107 ? -21.75 -10.984 -10.453 1 97.38 107 ASP A N 1
ATOM 890 C CA . ASP A 1 107 ? -22.906 -10.25 -10.969 1 97.38 107 ASP A CA 1
ATOM 891 C C . ASP A 1 107 ? -23.781 -9.742 -9.82 1 97.38 107 ASP A C 1
ATOM 893 O O . ASP A 1 107 ? -24.25 -8.602 -9.844 1 97.38 107 ASP A O 1
ATOM 897 N N . ILE A 1 108 ? -23.953 -10.594 -8.914 1 97.5 108 ILE A N 1
ATOM 898 C CA . ILE A 1 108 ? -24.781 -10.258 -7.766 1 97.5 108 ILE A CA 1
ATOM 899 C C . ILE A 1 108 ? -24.141 -9.109 -6.988 1 97.5 108 ILE A C 1
ATOM 901 O O . ILE A 1 108 ? -24.812 -8.133 -6.648 1 97.5 108 ILE A O 1
ATOM 905 N N . ARG A 1 109 ? -22.875 -9.203 -6.75 1 96.75 109 ARG A N 1
ATOM 906 C CA . ARG A 1 109 ? -22.172 -8.164 -6.016 1 96.75 109 ARG A CA 1
ATOM 907 C C . ARG A 1 109 ? -22.188 -6.844 -6.773 1 96.75 109 ARG A C 1
ATOM 909 O O . ARG A 1 109 ? -22.375 -5.781 -6.18 1 96.75 109 ARG A O 1
ATOM 916 N N . LEU A 1 110 ? -22 -6.969 -8.039 1 98.38 110 LEU A N 1
ATOM 917 C CA . LEU A 1 110 ? -21.984 -5.781 -8.891 1 98.38 110 LEU A CA 1
ATOM 918 C C . LEU A 1 110 ? -23.312 -5.055 -8.844 1 98.38 110 LEU A C 1
ATOM 920 O O . LEU A 1 110 ? -23.359 -3.824 -8.758 1 98.38 110 LEU A O 1
ATOM 924 N N . ARG A 1 111 ? -24.359 -5.809 -8.945 1 98.31 111 ARG A N 1
ATOM 925 C CA . ARG A 1 111 ? -25.688 -5.211 -8.914 1 98.31 111 ARG A CA 1
ATOM 926 C C . ARG A 1 111 ? -25.922 -4.48 -7.598 1 98.31 111 ARG A C 1
ATOM 928 O O . ARG A 1 111 ? -26.453 -3.365 -7.586 1 98.31 111 ARG A O 1
ATOM 935 N N . LEU A 1 112 ? -25.531 -5.066 -6.52 1 98.19 112 LEU A N 1
ATOM 936 C CA . LEU A 1 112 ? -25.703 -4.469 -5.199 1 98.19 112 LEU A CA 1
ATOM 937 C C . LEU A 1 112 ? -24.859 -3.207 -5.059 1 98.19 112 LEU A C 1
ATOM 939 O O . LEU A 1 112 ? -25.359 -2.172 -4.605 1 98.19 112 LEU A O 1
ATOM 943 N N . LEU A 1 113 ? -23.672 -3.301 -5.508 1 98.38 113 LEU A N 1
ATOM 944 C CA . LEU A 1 113 ? -22.75 -2.166 -5.414 1 98.38 113 LEU A CA 1
ATOM 945 C C . LEU A 1 113 ? -23.234 -1.01 -6.289 1 98.38 113 LEU A C 1
ATOM 947 O O . LEU A 1 113 ? -23.109 0.156 -5.906 1 98.38 113 LEU A O 1
ATOM 951 N N . LYS A 1 114 ? -23.766 -1.365 -7.422 1 98.62 114 LYS A N 1
ATOM 952 C CA . LYS A 1 114 ? -24.281 -0.335 -8.32 1 98.62 114 LYS A CA 1
ATOM 953 C C . LYS A 1 114 ? -25.391 0.467 -7.652 1 98.62 114 LYS A C 1
ATOM 955 O O . LYS A 1 114 ? -25.422 1.696 -7.746 1 98.62 114 LYS A O 1
ATOM 960 N N . LYS A 1 115 ? -26.266 -0.205 -6.973 1 98.56 115 LYS A N 1
ATOM 961 C CA . LYS A 1 115 ? -27.344 0.461 -6.25 1 98.56 115 LYS A CA 1
ATOM 962 C C . LYS A 1 115 ? -26.797 1.4 -5.184 1 98.56 115 LYS A C 1
ATOM 964 O O . LYS A 1 115 ? -27.266 2.527 -5.035 1 98.56 115 LYS A O 1
ATOM 969 N N . GLU A 1 116 ? -25.812 0.93 -4.465 1 98.56 116 GLU A N 1
ATOM 970 C CA . GLU A 1 116 ? -25.203 1.742 -3.418 1 98.56 116 GLU A CA 1
ATOM 971 C C . GLU A 1 116 ? -24.516 2.969 -4.004 1 98.56 116 GLU A C 1
ATOM 973 O O . GLU A 1 116 ? -24.625 4.07 -3.457 1 98.56 116 GLU A O 1
ATOM 978 N N . ILE A 1 117 ? -23.844 2.781 -5.066 1 98.81 117 ILE A N 1
ATOM 979 C CA . ILE A 1 117 ? -23.125 3.85 -5.746 1 98.81 117 ILE A CA 1
ATOM 980 C C . ILE A 1 117 ? -24.109 4.918 -6.215 1 98.81 117 ILE A C 1
ATOM 982 O O . ILE A 1 117 ? -23.891 6.113 -5.996 1 98.81 117 ILE A O 1
ATOM 986 N N . ASP A 1 118 ? -25.203 4.484 -6.816 1 98.62 118 ASP A N 1
ATOM 987 C CA . ASP A 1 118 ? -26.219 5.414 -7.297 1 98.62 118 ASP A CA 1
ATOM 988 C C . ASP A 1 118 ? -26.828 6.215 -6.145 1 98.62 118 ASP A C 1
ATOM 990 O O . ASP A 1 118 ? -27.047 7.422 -6.27 1 98.62 118 ASP A O 1
ATOM 994 N N . HIS A 1 119 ? -27.047 5.582 -5.039 1 98.62 119 HIS A N 1
ATOM 995 C CA . HIS A 1 119 ? -27.594 6.246 -3.861 1 98.62 119 HIS A CA 1
ATOM 996 C C . HIS A 1 119 ? -26.641 7.312 -3.338 1 98.62 119 HIS A C 1
ATOM 998 O O . HIS A 1 119 ? -27.047 8.445 -3.07 1 98.62 119 HIS A O 1
ATOM 1004 N N . LEU A 1 120 ? -25.391 6.957 -3.254 1 98.75 120 LEU A N 1
ATOM 1005 C CA . LEU A 1 120 ? -24.375 7.879 -2.742 1 98.75 120 LEU A CA 1
ATOM 1006 C C . LEU A 1 120 ? -24.203 9.07 -3.686 1 98.75 120 LEU A C 1
ATOM 1008 O O . LEU A 1 120 ? -24.016 10.203 -3.234 1 98.75 120 LEU A O 1
ATOM 1012 N N . ARG A 1 121 ? -24.219 8.789 -4.957 1 98.62 121 ARG A N 1
ATOM 1013 C CA . ARG A 1 121 ? -24.109 9.867 -5.938 1 98.62 121 ARG A CA 1
ATOM 1014 C C . ARG A 1 121 ? -25.266 10.859 -5.781 1 98.62 121 ARG A C 1
ATOM 1016 O O . ARG A 1 121 ? -25.047 12.07 -5.816 1 98.62 121 ARG A O 1
ATOM 1023 N N . LYS A 1 122 ? -26.453 10.398 -5.57 1 98.56 122 LYS A N 1
ATOM 1024 C CA . LYS A 1 122 ? -27.609 11.25 -5.359 1 98.56 122 LYS A CA 1
ATOM 1025 C C . LYS A 1 122 ? -27.469 12.078 -4.086 1 98.56 122 LYS A C 1
ATOM 1027 O O . LYS A 1 122 ? -27.766 13.273 -4.074 1 98.56 122 LYS A O 1
ATOM 1032 N N . LEU A 1 123 ? -26.969 11.438 -3.068 1 98.44 123 LEU A N 1
ATOM 1033 C CA . LEU A 1 123 ? -26.75 12.141 -1.809 1 98.44 123 LEU A CA 1
ATOM 1034 C C . LEU A 1 123 ? -25.734 13.266 -1.985 1 98.44 123 LEU A C 1
ATOM 1036 O O . LEU A 1 123 ? -25.938 14.367 -1.467 1 98.44 123 LEU A O 1
ATOM 1040 N N . ALA A 1 124 ? -24.672 12.977 -2.684 1 98.62 124 ALA A N 1
ATOM 1041 C CA . ALA A 1 124 ? -23.656 13.984 -2.941 1 98.62 124 ALA A CA 1
ATOM 1042 C C . ALA A 1 124 ? -24.219 15.172 -3.707 1 98.62 124 ALA A C 1
ATOM 1044 O O . ALA A 1 124 ? -23.953 16.328 -3.369 1 98.62 124 ALA A O 1
ATOM 1045 N N . VAL A 1 125 ? -25 14.898 -4.684 1 98.25 125 VAL A N 1
ATOM 1046 C CA . VAL A 1 125 ? -25.625 15.945 -5.496 1 98.25 125 VAL A CA 1
ATOM 1047 C C . VAL A 1 125 ? -26.531 16.812 -4.617 1 98.25 125 VAL A C 1
ATOM 1049 O O . VAL A 1 125 ? -26.516 18.031 -4.727 1 98.25 125 VAL A O 1
ATOM 1052 N N . ASN A 1 126 ? -27.281 16.188 -3.732 1 98.25 126 ASN A N 1
ATOM 1053 C CA . ASN A 1 126 ? -28.156 16.906 -2.824 1 98.25 126 ASN A CA 1
ATOM 1054 C C . ASN A 1 126 ? -27.375 17.844 -1.9 1 98.25 126 ASN A C 1
ATOM 1056 O O . ASN A 1 126 ? -27.797 18.984 -1.673 1 98.25 126 ASN A O 1
ATOM 1060 N N . VAL A 1 127 ? -26.281 17.344 -1.414 1 98.56 127 VAL A N 1
ATOM 1061 C CA . VAL A 1 127 ? -25.453 18.172 -0.529 1 98.56 127 VAL A CA 1
ATOM 1062 C C . VAL A 1 127 ? -24.891 19.344 -1.308 1 98.56 127 VAL A C 1
ATOM 1064 O O . VAL A 1 127 ? -24.828 20.469 -0.799 1 98.56 127 VAL A O 1
ATOM 1067 N N . LYS A 1 128 ? -24.469 19.156 -2.49 1 98.31 128 LYS A N 1
ATOM 1068 C CA . LYS A 1 128 ? -23.938 20.219 -3.338 1 98.31 128 LYS A CA 1
ATOM 1069 C C . LYS A 1 128 ? -25 21.281 -3.617 1 98.31 128 LYS A C 1
ATOM 1071 O O . LYS A 1 128 ? -24.703 22.469 -3.586 1 98.31 128 LYS A O 1
ATOM 1076 N N . VAL A 1 129 ? -26.188 20.844 -3.918 1 98 129 VAL A N 1
ATOM 1077 C CA . VAL A 1 129 ? -27.297 21.766 -4.137 1 98 129 VAL A CA 1
ATOM 1078 C C . VAL A 1 129 ? -27.531 22.594 -2.875 1 98 129 VAL A C 1
ATOM 1080 O O . VAL A 1 129 ? -27.734 23.797 -2.951 1 98 129 VAL A O 1
ATOM 1083 N N . HIS A 1 130 ? -27.484 21.953 -1.722 1 98.19 130 HIS A N 1
ATOM 1084 C CA . HIS A 1 130 ? -27.656 22.641 -0.447 1 98.19 130 HIS A CA 1
ATOM 1085 C C . HIS A 1 130 ? -26.562 23.672 -0.22 1 98.19 130 HIS A C 1
ATOM 1087 O O . HIS A 1 130 ? -26.844 24.797 0.234 1 98.19 130 HIS A O 1
ATOM 1093 N N . ILE A 1 131 ? -25.391 23.312 -0.534 1 98.31 131 ILE A N 1
ATOM 1094 C CA . ILE A 1 131 ? -24.281 24.25 -0.423 1 98.31 131 ILE A CA 1
ATOM 1095 C C . ILE A 1 131 ? -24.547 25.469 -1.304 1 98.31 131 ILE A C 1
ATOM 1097 O O . ILE A 1 131 ? -24.391 26.609 -0.858 1 98.31 131 ILE A O 1
ATOM 1101 N N . LYS A 1 132 ? -24.969 25.297 -2.473 1 97.88 132 LYS A N 1
ATOM 1102 C CA . LYS A 1 132 ? -25.25 26.375 -3.41 1 97.88 132 LYS A CA 1
ATOM 1103 C C . LYS A 1 132 ? -26.375 27.266 -2.896 1 97.88 132 LYS A C 1
ATOM 1105 O O . LYS A 1 132 ? -26.312 28.484 -3.014 1 97.88 132 LYS A O 1
ATOM 1110 N N . LEU A 1 133 ? -27.344 26.672 -2.355 1 97.81 133 LEU A N 1
ATOM 1111 C CA . LEU A 1 133 ? -28.469 27.422 -1.822 1 97.81 133 LEU A CA 1
ATOM 1112 C C . LEU A 1 133 ? -28.031 28.312 -0.662 1 97.81 133 LEU A C 1
ATOM 1114 O O . LEU A 1 133 ? -28.438 29.469 -0.581 1 97.81 133 LEU A O 1
ATOM 1118 N N . VAL A 1 134 ? -27.172 27.766 0.184 1 97.75 134 VAL A N 1
ATOM 1119 C CA . VAL A 1 134 ? -26.703 28.547 1.323 1 97.75 134 VAL A CA 1
ATOM 1120 C C . VAL A 1 134 ? -25.797 29.672 0.837 1 97.75 134 VAL A C 1
ATOM 1122 O O . VAL A 1 134 ? -25.875 30.797 1.34 1 97.75 134 VAL A O 1
ATOM 1125 N N . LEU A 1 135 ? -25.031 29.406 -0.136 1 97.5 135 LEU A N 1
ATOM 1126 C CA . LEU A 1 135 ? -24.172 30.422 -0.718 1 97.5 135 LEU A CA 1
ATOM 1127 C C . LEU A 1 135 ? -25 31.547 -1.339 1 97.5 135 LEU A C 1
ATOM 1129 O O . LEU A 1 135 ? -24.656 32.719 -1.214 1 97.5 135 LEU A O 1
ATOM 1133 N N . LEU A 1 136 ? -26.094 31.219 -2.002 1 96.88 136 LEU A N 1
ATOM 1134 C CA . LEU A 1 136 ? -27 32.219 -2.57 1 96.88 136 LEU A CA 1
ATOM 1135 C C . LEU A 1 136 ? -27.625 33.062 -1.475 1 96.88 136 LEU A C 1
ATOM 1137 O O . LEU A 1 136 ? -27.766 34.281 -1.633 1 96.88 136 LEU A O 1
ATOM 1141 N N . ALA A 1 137 ? -27.938 32.438 -0.384 1 96 137 ALA A N 1
ATOM 1142 C CA . ALA A 1 137 ? -28.484 33.188 0.764 1 96 137 ALA A CA 1
ATOM 1143 C C . ALA A 1 137 ? -27.453 34.156 1.324 1 96 137 ALA A C 1
ATOM 1145 O O . ALA A 1 137 ? -27.797 35.312 1.648 1 96 137 ALA A O 1
ATOM 1146 N N . ILE A 1 138 ? -26.281 33.656 1.359 1 96.19 138 ILE A N 1
ATOM 1147 C CA . ILE A 1 138 ? -25.203 34.531 1.845 1 96.19 138 ILE A CA 1
ATOM 1148 C C . ILE A 1 138 ? -25.031 35.719 0.91 1 96.19 138 ILE A C 1
ATOM 1150 O O . ILE A 1 138 ? -24.906 36.844 1.364 1 96.19 138 ILE A O 1
ATOM 1154 N N . ASN A 1 139 ? -25.047 35.5 -0.353 1 95.38 139 ASN A N 1
ATOM 1155 C CA . ASN A 1 139 ? -24.906 36.562 -1.351 1 95.38 139 ASN A CA 1
ATOM 1156 C C . ASN A 1 139 ? -26.047 37.594 -1.247 1 95.38 139 ASN A C 1
ATOM 1158 O O . ASN A 1 139 ? -25.812 38.781 -1.38 1 95.38 139 ASN A O 1
ATOM 1162 N N . GLU A 1 140 ? -27.203 37.125 -1.001 1 94.06 140 GLU A N 1
ATOM 1163 C CA . GLU A 1 140 ? -28.359 38.031 -0.842 1 94.06 140 GLU A CA 1
ATOM 1164 C C . GLU A 1 140 ? -28.219 38.906 0.401 1 94.06 140 GLU A C 1
ATOM 1166 O O . GLU A 1 140 ? -28.531 40.094 0.368 1 94.06 140 GLU A O 1
ATOM 1171 N N . LEU A 1 141 ? -27.672 38.281 1.433 1 92.12 141 LEU A N 1
ATOM 1172 C CA . LEU A 1 141 ? -27.469 39 2.67 1 92.12 141 LEU A CA 1
ATOM 1173 C C . LEU A 1 141 ? -26.391 40.062 2.49 1 92.12 141 LEU A C 1
ATOM 1175 O O . LEU A 1 141 ? -26.531 41.188 2.965 1 92.12 141 LEU A O 1
ATOM 1179 N N . GLN A 1 142 ? -25.344 39.656 1.814 1 92.19 142 GLN A N 1
ATOM 1180 C CA . GLN A 1 142 ? -24.25 40.594 1.562 1 92.19 142 GLN A CA 1
ATOM 1181 C C . GLN A 1 142 ? -24.688 41.75 0.676 1 92.19 142 GLN A C 1
ATOM 1183 O O . GLN A 1 142 ? -24.297 42.906 0.894 1 92.19 142 GLN A O 1
ATOM 1188 N N . ALA A 1 143 ? -25.531 41.5 -0.305 1 89.75 143 ALA A N 1
ATOM 1189 C CA . ALA A 1 143 ? -26.062 42.531 -1.198 1 89.75 143 ALA A CA 1
ATOM 1190 C C . ALA A 1 143 ? -26.953 43.5 -0.442 1 89.75 143 ALA A C 1
ATOM 1192 O O . ALA A 1 143 ? -26.953 44.688 -0.72 1 89.75 143 ALA A O 1
ATOM 1193 N N . SER A 1 144 ? -27.641 43.031 0.522 1 85.81 144 SER A N 1
ATOM 1194 C CA . SER A 1 144 ? -28.547 43.875 1.313 1 85.81 144 SER A CA 1
ATOM 1195 C C . SER A 1 144 ? -27.766 44.844 2.201 1 85.81 144 SER A C 1
ATOM 1197 O O . SER A 1 144 ? -28.219 45.969 2.459 1 85.81 144 SER A O 1
ATOM 1199 N N . LEU A 1 145 ? -26.609 44.375 2.662 1 84.06 145 LEU A N 1
ATOM 1200 C CA . LEU A 1 145 ? -25.75 45.219 3.477 1 84.06 145 LEU A CA 1
ATOM 1201 C C . LEU A 1 145 ? -25.156 46.344 2.648 1 84.06 145 LEU A C 1
ATOM 1203 O O . LEU A 1 145 ? -25.047 47.469 3.133 1 84.06 145 LEU A O 1
ATOM 1207 N N . ILE A 1 146 ? -24.797 46.062 1.433 1 80.38 146 ILE A N 1
ATOM 1208 C CA . ILE A 1 146 ? -24.203 47.062 0.559 1 80.38 146 ILE A CA 1
ATOM 1209 C C . ILE A 1 146 ? -25.25 48.125 0.18 1 80.38 146 ILE A C 1
ATOM 1211 O O . ILE A 1 146 ? -24.969 49.312 0.192 1 80.38 146 ILE A O 1
ATOM 1215 N N . THR A 1 147 ? -26.453 47.719 -0.146 1 77.62 147 THR A N 1
ATOM 1216 C CA . THR A 1 147 ? -27.516 48.625 -0.533 1 77.62 147 THR A CA 1
ATOM 1217 C C . THR A 1 147 ? -27.875 49.562 0.631 1 77.62 147 THR A C 1
ATOM 1219 O O . THR A 1 147 ? -28.156 50.75 0.432 1 77.62 147 THR A O 1
ATOM 1222 N N . GLU A 1 148 ? -27.812 49.062 1.848 1 71.56 148 GLU A N 1
ATOM 1223 C CA . GLU A 1 148 ? -28.156 49.875 3.027 1 71.56 148 GLU A CA 1
ATOM 1224 C C . GLU A 1 148 ? -27.078 50.906 3.332 1 71.56 148 GLU A C 1
ATOM 1226 O O . GLU A 1 148 ? -27.375 52.031 3.738 1 71.56 148 GLU A O 1
ATOM 1231 N N . THR A 1 149 ? -25.891 50.5 3.133 1 70.75 149 THR A N 1
ATOM 1232 C CA . THR A 1 149 ? -24.781 51.438 3.369 1 70.75 149 THR A CA 1
ATOM 1233 C C . THR A 1 149 ? -24.828 52.594 2.371 1 70.75 149 THR A C 1
ATOM 1235 O O . THR A 1 149 ? -24.562 53.75 2.729 1 70.75 149 THR A O 1
ATOM 1238 N N . VAL A 1 150 ? -25.156 52.344 1.153 1 71.38 150 VAL A N 1
ATOM 1239 C CA . VAL A 1 150 ? -25.219 53.375 0.125 1 71.38 150 VAL A CA 1
ATOM 1240 C C . VAL A 1 150 ? -26.375 54.344 0.41 1 71.38 150 VAL A C 1
ATOM 1242 O O . VAL A 1 150 ? -26.266 55.562 0.233 1 71.38 150 VAL A O 1
ATOM 1245 N N . LYS A 1 151 ? -27.484 53.906 0.888 1 68.38 151 LYS A N 1
ATOM 1246 C CA . LYS A 1 151 ? -28.641 54.75 1.193 1 68.38 151 LYS A CA 1
ATOM 1247 C C . LYS A 1 151 ? -28.359 55.656 2.383 1 68.38 151 LYS A C 1
ATOM 1249 O O . LYS A 1 151 ? -28.797 56.812 2.398 1 68.38 151 LYS A O 1
ATOM 1254 N N . ASN A 1 152 ? -27.641 55.094 3.336 1 67.06 152 ASN A N 1
ATOM 1255 C CA . ASN A 1 152 ? -27.312 55.906 4.512 1 67.06 152 ASN A CA 1
ATOM 1256 C C . ASN A 1 152 ? -26.344 57.031 4.176 1 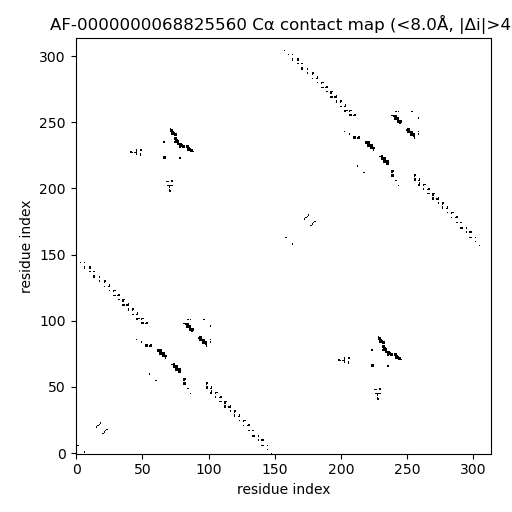67.06 152 ASN A C 1
ATOM 1258 O O . ASN A 1 152 ? -26.391 58.094 4.773 1 67.06 152 ASN A O 1
ATOM 1262 N N . VAL A 1 153 ? -25.453 56.812 3.24 1 70.25 153 VAL A N 1
ATOM 1263 C CA . VAL A 1 153 ? -24.516 57.875 2.826 1 70.25 153 VAL A CA 1
ATOM 1264 C C . VAL A 1 153 ? -25.266 58.938 2.055 1 70.25 153 VAL A C 1
ATOM 1266 O O . VAL A 1 153 ? -24.891 60.125 2.123 1 70.25 153 VAL A O 1
ATOM 1269 N N . ARG A 1 154 ? -26.172 58.625 1.354 1 68.81 154 ARG A N 1
ATOM 1270 C CA . ARG A 1 154 ? -26.906 59.594 0.563 1 68.81 154 ARG A CA 1
ATOM 1271 C C . ARG A 1 154 ? -27.797 60.469 1.453 1 68.81 154 ARG A C 1
ATOM 1273 O O . ARG A 1 154 ? -28.016 61.625 1.164 1 68.81 154 ARG A O 1
ATOM 1280 N N . LYS A 1 155 ? -28.219 60 2.496 1 65 155 LYS A N 1
ATOM 1281 C CA . LYS A 1 155 ? -29.031 60.812 3.398 1 65 155 LYS A CA 1
ATOM 1282 C C . LYS A 1 155 ? -28.188 61.812 4.156 1 65 155 LYS A C 1
ATOM 1284 O O . LYS A 1 155 ? -28.672 62.875 4.555 1 65 155 LYS A O 1
ATOM 1289 N N . ILE A 1 156 ? -27.016 61.531 4.383 1 65.5 156 ILE A N 1
ATOM 1290 C CA . ILE A 1 156 ? -26.172 62.469 5.117 1 65.5 156 ILE A CA 1
ATOM 1291 C C . ILE A 1 156 ? -25.734 63.594 4.188 1 65.5 156 ILE A C 1
ATOM 1293 O O . ILE A 1 156 ? -25.281 64.688 4.648 1 65.5 156 ILE A O 1
ATOM 1297 N N . LYS A 1 157 ? -25.828 63.312 2.885 1 56.16 157 LYS A N 1
ATOM 1298 C CA . LYS A 1 157 ? -25.516 64.438 2.047 1 56.16 157 LYS A CA 1
ATOM 1299 C C . LYS A 1 157 ? -26.75 65.312 1.783 1 56.16 157 LYS A C 1
ATOM 1301 O O . LYS A 1 157 ? -27.859 64.812 1.627 1 56.16 157 LYS A O 1
ATOM 1306 N N . MET B 1 1 ? 29.234 40.812 32.531 1 58.84 1 MET B N 1
ATOM 1307 C CA . MET B 1 1 ? 28.156 39.812 32.625 1 58.84 1 MET B CA 1
ATOM 1308 C C . MET B 1 1 ? 27.312 39.844 31.344 1 58.84 1 MET B C 1
ATOM 1310 O O . MET B 1 1 ? 27.203 40.875 30.688 1 58.84 1 MET B O 1
ATOM 1314 N N . MET B 1 2 ? 27.062 38.594 30.844 1 69 2 MET B N 1
ATOM 1315 C CA . MET B 1 2 ? 26.469 38.688 29.516 1 69 2 MET B CA 1
ATOM 1316 C C . MET B 1 2 ? 25.078 39.281 29.578 1 69 2 MET B C 1
ATOM 1318 O O . MET B 1 2 ? 24.312 39 30.5 1 69 2 MET B O 1
ATOM 1322 N N . ASP B 1 3 ? 24.828 40.25 28.906 1 85.06 3 ASP B N 1
ATOM 1323 C CA . ASP B 1 3 ? 23.531 40.906 28.719 1 85.06 3 ASP B CA 1
ATOM 1324 C C . ASP B 1 3 ? 22.422 39.875 28.516 1 85.06 3 ASP B C 1
ATOM 1326 O O . ASP B 1 3 ? 22.516 39.031 27.625 1 85.06 3 ASP B O 1
ATOM 1330 N N . PRO B 1 4 ? 21.578 39.812 29.453 1 86.56 4 PRO B N 1
ATOM 1331 C CA . PRO B 1 4 ? 20.5 38.844 29.391 1 86.56 4 PRO B CA 1
ATOM 1332 C C . PRO B 1 4 ? 19.812 38.781 28.031 1 86.56 4 PRO B C 1
ATOM 1334 O O . PRO B 1 4 ? 19.375 37.719 27.594 1 86.56 4 PRO B O 1
ATOM 1337 N N . GLU B 1 5 ? 19.719 39.875 27.438 1 88.5 5 GLU B N 1
ATOM 1338 C CA . GLU B 1 5 ? 19.078 39.938 26.125 1 88.5 5 GLU B CA 1
ATOM 1339 C C . GLU B 1 5 ? 19.891 39.188 25.094 1 88.5 5 GLU B C 1
ATOM 1341 O O . GLU B 1 5 ? 19.328 38.5 24.219 1 88.5 5 GLU B O 1
ATOM 1346 N N . VAL B 1 6 ? 21.172 39.312 25.25 1 90 6 VAL B N 1
ATOM 1347 C CA . VAL B 1 6 ? 22.094 38.656 24.344 1 90 6 VAL B CA 1
ATOM 1348 C C . VAL B 1 6 ? 22.031 37.156 24.562 1 90 6 VAL B C 1
ATOM 1350 O O . VAL B 1 6 ? 22.016 36.375 23.609 1 90 6 VAL B O 1
ATOM 1353 N N . VAL B 1 7 ? 21.938 36.719 25.812 1 91.81 7 VAL B N 1
ATOM 1354 C CA . VAL B 1 7 ? 21.906 35.312 26.172 1 91.81 7 VAL B CA 1
ATOM 1355 C C . VAL B 1 7 ? 20.609 34.688 25.672 1 91.81 7 VAL B C 1
ATOM 1357 O O . VAL B 1 7 ? 20.625 33.594 25.109 1 91.81 7 VAL B O 1
ATOM 1360 N N . ASN B 1 8 ? 19.562 35.406 25.812 1 92.25 8 ASN B N 1
ATOM 1361 C CA . ASN B 1 8 ? 18.266 34.875 25.359 1 92.25 8 ASN B CA 1
ATOM 1362 C C . ASN B 1 8 ? 18.219 34.719 23.844 1 92.25 8 ASN B C 1
ATOM 1364 O O . ASN B 1 8 ? 17.625 33.781 23.344 1 92.25 8 ASN B O 1
ATOM 1368 N N . LYS B 1 9 ? 18.812 35.688 23.156 1 94.06 9 LYS B N 1
ATOM 1369 C CA . LYS B 1 9 ? 18.875 35.594 21.703 1 94.06 9 LYS B CA 1
ATOM 1370 C C . LYS B 1 9 ? 19.656 34.344 21.266 1 94.06 9 LYS B C 1
ATOM 1372 O O . LYS B 1 9 ? 19.25 33.656 20.344 1 94.06 9 LYS B O 1
ATOM 1377 N N . LYS B 1 10 ? 20.719 34.094 21.984 1 94.31 10 LYS B N 1
ATOM 1378 C CA . LYS B 1 10 ? 21.547 32.938 21.688 1 94.31 10 LYS B CA 1
ATOM 1379 C C . LYS B 1 10 ? 20.797 31.641 21.969 1 94.31 10 LYS B C 1
ATOM 1381 O O . LYS B 1 10 ? 20.859 30.688 21.172 1 94.31 10 LYS B O 1
ATOM 1386 N N . ILE B 1 11 ? 20.109 31.578 23 1 96.19 11 ILE B N 1
ATOM 1387 C CA . ILE B 1 11 ? 19.312 30.406 23.375 1 96.19 11 ILE B CA 1
ATOM 1388 C C . ILE B 1 11 ? 18.281 30.125 22.297 1 96.19 11 ILE B C 1
ATOM 1390 O O . ILE B 1 11 ? 18.109 28.969 21.875 1 96.19 11 ILE B O 1
ATOM 1394 N N . ASN B 1 12 ? 17.688 31.172 21.828 1 96.62 12 ASN B N 1
ATOM 1395 C CA . ASN B 1 12 ? 16.688 31.031 20.766 1 96.62 12 ASN B CA 1
ATOM 1396 C C . ASN B 1 12 ? 17.312 30.5 19.484 1 96.62 12 ASN B C 1
ATOM 1398 O O . ASN B 1 12 ? 16.703 29.672 18.797 1 96.62 12 ASN B O 1
ATOM 1402 N N . GLU B 1 13 ? 18.484 30.984 19.188 1 96.69 13 GLU B N 1
ATOM 1403 C CA . GLU B 1 13 ? 19.203 30.516 18 1 96.69 13 GLU B CA 1
ATOM 1404 C C . GLU B 1 13 ? 19.516 29.016 18.125 1 96.69 13 GLU B C 1
ATOM 1406 O O . GLU B 1 13 ? 19.359 28.266 17.156 1 96.69 13 GLU B O 1
ATOM 1411 N N . TYR B 1 14 ? 19.906 28.594 19.297 1 97.12 14 TYR B N 1
ATOM 1412 C CA . TYR B 1 14 ? 20.234 27.188 19.531 1 97.12 14 TYR B CA 1
ATOM 1413 C C . TYR B 1 14 ? 18.984 26.328 19.422 1 97.12 14 TYR B C 1
ATOM 1415 O O . TYR B 1 14 ? 19.016 25.234 18.859 1 97.12 14 TYR B O 1
ATOM 1423 N N . GLU B 1 15 ? 17.969 26.828 19.938 1 97.38 15 GLU B N 1
ATOM 1424 C CA . GLU B 1 15 ? 16.703 26.078 19.891 1 97.38 15 GLU B CA 1
ATOM 1425 C C . GLU B 1 15 ? 16.219 25.922 18.453 1 97.38 15 GLU B C 1
ATOM 1427 O O . GLU B 1 15 ? 15.766 24.828 18.062 1 97.38 15 GLU B O 1
ATOM 1432 N N . LYS B 1 16 ? 16.312 27.016 17.734 1 97.44 16 LYS B N 1
ATOM 1433 C CA . LYS B 1 16 ? 15.93 26.969 16.328 1 97.44 16 LYS B CA 1
ATOM 1434 C C . LYS B 1 16 ? 16.812 26.016 15.555 1 97.44 16 LYS B C 1
ATOM 1436 O O . LYS B 1 16 ? 16.328 25.266 14.695 1 97.44 16 LYS B O 1
ATOM 1441 N N . TYR B 1 17 ? 18.109 26.016 15.844 1 97.62 17 TYR B N 1
ATOM 1442 C CA . TYR B 1 17 ? 19.078 25.125 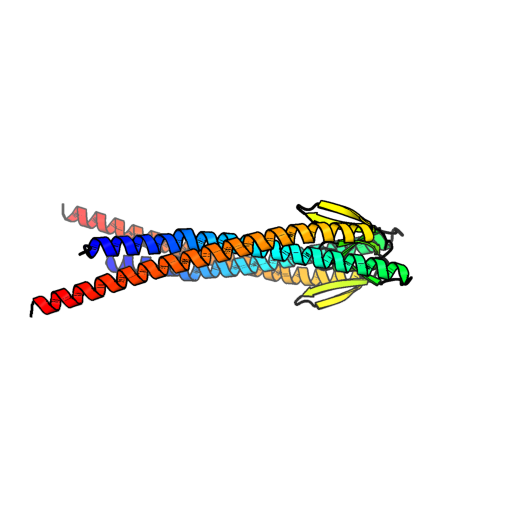15.219 1 97.62 17 TYR B CA 1
ATOM 1443 C C . TYR B 1 17 ? 18.734 23.672 15.484 1 97.62 17 TYR B C 1
ATOM 1445 O O . TYR B 1 17 ? 18.766 22.844 14.57 1 97.62 17 TYR B O 1
ATOM 1453 N N . ILE B 1 18 ? 18.359 23.344 16.719 1 98.19 18 ILE B N 1
ATOM 1454 C CA . ILE B 1 18 ? 18 21.984 17.078 1 98.19 18 ILE B CA 1
ATOM 1455 C C . ILE B 1 18 ? 16.75 21.547 16.328 1 98.19 18 ILE B C 1
ATOM 1457 O O . ILE B 1 18 ? 16.719 20.5 15.703 1 98.19 18 ILE B O 1
ATOM 1461 N N . GLU B 1 19 ? 15.703 22.391 16.344 1 97.06 19 GLU B N 1
ATOM 1462 C CA . GLU B 1 1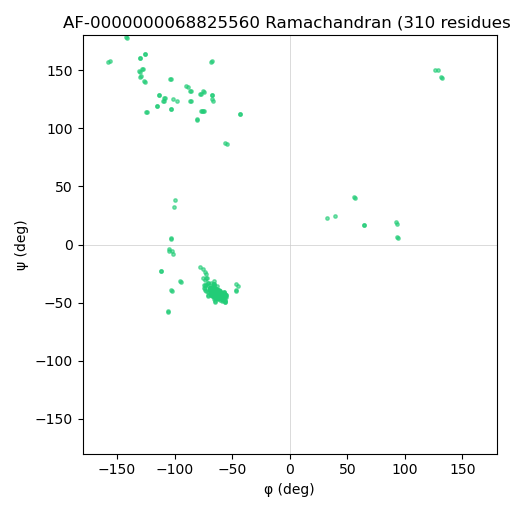9 ? 14.391 22.047 15.82 1 97.06 19 GLU B CA 1
ATOM 1463 C C . GLU B 1 19 ? 14.383 22.016 14.297 1 97.06 19 GLU B C 1
ATOM 1465 O O . GLU B 1 19 ? 13.812 21.094 13.695 1 97.06 19 GLU B O 1
ATOM 1470 N N . GLU B 1 20 ? 15.086 22.953 13.695 1 97.31 20 GLU B N 1
ATOM 1471 C CA . GLU B 1 20 ? 14.945 23.109 12.258 1 97.31 20 GLU B CA 1
ATOM 1472 C C . GLU B 1 20 ? 16.031 22.344 11.508 1 97.31 20 GLU B C 1
ATOM 1474 O O . GLU B 1 20 ? 15.812 21.891 10.383 1 97.31 20 GLU B O 1
ATOM 1479 N N . LYS B 1 21 ? 17.219 22.234 12.117 1 97.69 21 LYS B N 1
ATOM 1480 C CA . LYS B 1 21 ? 18.328 21.609 11.398 1 97.69 21 LYS B CA 1
ATOM 1481 C C . LYS B 1 21 ? 18.594 20.203 11.93 1 97.69 21 LYS B C 1
ATOM 1483 O O . LYS B 1 21 ? 18.422 19.219 11.203 1 97.69 21 LYS B O 1
ATOM 1488 N N . LEU B 1 22 ? 18.891 20.047 13.227 1 98.06 22 LEU B N 1
ATOM 1489 C CA . LEU B 1 22 ? 19.375 18.781 13.758 1 98.06 22 LEU B CA 1
ATOM 1490 C C . LEU B 1 22 ? 18.25 17.75 13.773 1 98.06 22 LEU B C 1
ATOM 1492 O O . LEU B 1 22 ? 18.469 16.594 13.383 1 98.06 22 LEU B O 1
ATOM 1496 N N . LYS B 1 23 ? 17.156 18.172 14.195 1 98.12 23 LYS B N 1
ATOM 1497 C CA . LYS B 1 23 ? 16.031 17.234 14.234 1 98.12 23 LYS B CA 1
ATOM 1498 C C . LYS B 1 23 ? 15.602 16.844 12.82 1 98.12 23 LYS B C 1
ATOM 1500 O O . LYS B 1 23 ? 15.227 15.688 12.586 1 98.12 23 LYS B O 1
ATOM 1505 N N . SER B 1 24 ? 15.617 17.828 11.969 1 98.12 24 SER B N 1
ATOM 1506 C CA . SER B 1 24 ? 15.312 17.531 10.57 1 98.12 24 SER B CA 1
ATOM 1507 C C . SER B 1 24 ? 16.328 16.562 9.984 1 98.12 24 SER B C 1
ATOM 1509 O O . SER B 1 24 ? 15.953 15.594 9.32 1 98.12 24 SER B O 1
ATOM 1511 N N . ASP B 1 25 ? 17.609 16.797 10.289 1 97.81 25 ASP B N 1
ATOM 1512 C CA . ASP B 1 25 ? 18.672 15.914 9.82 1 97.81 25 ASP B CA 1
ATOM 1513 C C . ASP B 1 25 ? 18.484 14.5 10.367 1 97.81 25 ASP B C 1
ATOM 1515 O O . ASP B 1 25 ? 18.594 13.523 9.617 1 97.81 25 ASP B O 1
ATOM 1519 N N . LEU B 1 26 ? 18.188 14.406 11.586 1 98.38 26 LEU B N 1
ATOM 1520 C CA . LEU B 1 26 ? 18 13.117 12.234 1 98.38 26 LEU B CA 1
ATOM 1521 C C . LEU B 1 26 ? 16.828 12.359 11.617 1 98.38 26 LEU B C 1
ATOM 1523 O O . LEU B 1 26 ? 16.922 11.164 11.352 1 98.38 26 LEU B O 1
ATOM 1527 N N . LYS B 1 27 ? 15.758 13.117 11.414 1 98.44 27 LYS B N 1
ATOM 1528 C CA . LYS B 1 27 ? 14.578 12.516 10.805 1 98.44 27 LYS B CA 1
ATOM 1529 C C . LYS B 1 27 ? 14.906 11.945 9.422 1 98.44 27 LYS B C 1
ATOM 1531 O O . LYS B 1 27 ? 14.484 10.836 9.086 1 98.44 27 LYS B O 1
ATOM 1536 N N . GLU B 1 28 ? 15.633 12.68 8.664 1 98.5 28 GLU B N 1
ATOM 1537 C CA . GLU B 1 28 ? 16.016 12.234 7.324 1 98.5 28 GLU B CA 1
ATOM 1538 C C . GLU B 1 28 ? 16.875 10.977 7.387 1 98.5 28 GLU B C 1
ATOM 1540 O O . GLU B 1 28 ? 16.672 10.039 6.617 1 98.5 28 GLU B O 1
ATOM 1545 N N . ILE B 1 29 ? 17.797 10.969 8.281 1 98.69 29 ILE B N 1
ATOM 1546 C CA . ILE B 1 29 ? 18.688 9.828 8.445 1 98.69 29 ILE B CA 1
ATOM 1547 C C . ILE B 1 29 ? 17.875 8.602 8.875 1 98.69 29 ILE B C 1
ATOM 1549 O O . ILE B 1 29 ? 18.078 7.504 8.352 1 98.69 29 ILE B O 1
ATOM 1553 N N . GLU B 1 30 ? 17 8.82 9.773 1 98.44 30 GLU B N 1
ATOM 1554 C CA . GLU B 1 30 ? 16.203 7.715 10.297 1 98.44 30 GLU B CA 1
ATOM 1555 C C . GLU B 1 30 ? 15.273 7.152 9.219 1 98.44 30 GLU B C 1
ATOM 1557 O O . GLU B 1 30 ? 15.031 5.941 9.172 1 98.44 30 GLU B O 1
ATOM 1562 N N . LEU B 1 31 ? 14.719 8.031 8.375 1 98.56 31 LEU B N 1
ATOM 1563 C CA . LEU B 1 31 ? 13.898 7.582 7.258 1 98.56 31 LEU B CA 1
ATOM 1564 C C . LEU B 1 31 ? 14.719 6.723 6.297 1 98.56 31 LEU B C 1
ATOM 1566 O O . LEU B 1 31 ? 14.258 5.664 5.863 1 98.56 31 LEU B O 1
ATOM 1570 N N . LYS B 1 32 ? 15.891 7.172 5.988 1 98.38 32 LYS B N 1
ATOM 1571 C CA . LYS B 1 32 ? 16.781 6.402 5.117 1 98.38 32 LYS B CA 1
ATOM 1572 C C . LYS B 1 32 ? 17.141 5.059 5.75 1 98.38 32 LYS B C 1
ATOM 1574 O O . LYS B 1 32 ? 17.172 4.035 5.066 1 98.38 32 LYS B O 1
ATOM 1579 N N . LEU B 1 33 ? 17.438 5.148 7.012 1 98.62 33 LEU B N 1
ATOM 1580 C CA . LEU B 1 33 ? 17.781 3.943 7.75 1 98.62 33 LEU B CA 1
ATOM 1581 C C . LEU B 1 33 ? 16.656 2.93 7.719 1 98.62 33 LEU B C 1
ATOM 1583 O O . LEU B 1 33 ? 16.875 1.745 7.457 1 98.62 33 LEU B O 1
ATOM 1587 N N . SER B 1 34 ? 15.461 3.406 7.977 1 98.31 34 SER B N 1
ATOM 1588 C CA . SER B 1 34 ? 14.297 2.531 7.953 1 98.31 34 SER B CA 1
ATOM 1589 C C . SER B 1 34 ? 14.109 1.894 6.582 1 98.31 34 SER B C 1
ATOM 1591 O O . SER B 1 34 ? 13.789 0.707 6.48 1 98.31 34 SER B O 1
ATOM 1593 N N . ASP B 1 35 ? 14.297 2.654 5.527 1 98 35 ASP B N 1
ATOM 1594 C CA . ASP B 1 35 ? 14.18 2.16 4.16 1 98 35 ASP B CA 1
ATOM 1595 C C . ASP B 1 35 ? 15.203 1.062 3.887 1 98 35 ASP B C 1
ATOM 1597 O O . ASP B 1 35 ? 14.875 0.022 3.314 1 98 35 ASP B O 1
ATOM 1601 N N . LYS B 1 36 ? 16.422 1.306 4.383 1 98.31 36 LYS B N 1
ATOM 1602 C CA . LYS B 1 36 ? 17.484 0.332 4.168 1 98.31 36 LYS B CA 1
ATOM 1603 C C . LYS B 1 36 ? 17.234 -0.951 4.949 1 98.31 36 LYS B C 1
ATOM 1605 O O . LYS B 1 36 ? 17.5 -2.049 4.461 1 98.31 36 LYS B O 1
ATOM 1610 N N . VAL B 1 37 ? 16.734 -0.818 6.078 1 98.38 37 VAL B N 1
ATOM 1611 C CA . VAL B 1 37 ? 16.438 -1.975 6.914 1 98.38 37 VAL B CA 1
ATOM 1612 C C . VAL B 1 37 ? 15.336 -2.809 6.258 1 98.38 37 VAL B C 1
ATOM 1614 O O . VAL B 1 37 ? 15.406 -4.039 6.25 1 98.38 37 VAL B O 1
ATOM 1617 N N . LYS B 1 38 ? 14.359 -2.143 5.738 1 97.69 38 LYS B N 1
ATOM 1618 C CA . LYS B 1 38 ? 13.289 -2.848 5.027 1 97.69 38 LYS B CA 1
ATOM 1619 C C . LYS B 1 38 ? 13.844 -3.623 3.836 1 97.69 38 LYS B C 1
ATOM 1621 O O . LYS B 1 38 ? 13.5 -4.789 3.635 1 97.69 38 LYS B O 1
ATOM 1626 N N . LYS B 1 39 ? 14.68 -2.969 3.094 1 96.38 39 LYS B N 1
ATOM 1627 C CA . LYS B 1 39 ? 15.289 -3.623 1.94 1 96.38 39 LYS B CA 1
ATOM 1628 C C . LYS B 1 39 ? 16.125 -4.832 2.369 1 96.38 39 LYS B C 1
ATOM 1630 O O . LYS B 1 39 ? 16.109 -5.867 1.7 1 96.38 39 LYS B O 1
ATOM 1635 N N . TYR B 1 40 ? 16.812 -4.676 3.42 1 98 40 TYR B N 1
ATOM 1636 C CA . TYR B 1 40 ? 17.609 -5.77 3.971 1 98 40 TYR B CA 1
ATOM 1637 C C . TYR B 1 40 ? 16.734 -6.973 4.289 1 98 40 TYR B C 1
ATOM 1639 O O . TYR B 1 40 ? 17.062 -8.102 3.924 1 98 40 TYR B O 1
ATOM 1647 N N . LYS B 1 41 ? 15.656 -6.711 4.941 1 97.56 41 LYS B N 1
ATOM 1648 C CA . LYS B 1 41 ? 14.719 -7.777 5.277 1 97.56 41 LYS B CA 1
ATOM 1649 C C . LYS B 1 41 ? 14.18 -8.453 4.02 1 97.56 41 LYS B C 1
ATOM 1651 O O . LYS B 1 41 ? 14.047 -9.68 3.977 1 97.56 41 LYS B O 1
ATOM 1656 N N . ASP B 1 42 ? 13.859 -7.66 3.066 1 96.19 42 ASP B N 1
ATOM 1657 C CA . ASP B 1 42 ? 13.375 -8.203 1.802 1 96.19 42 ASP B CA 1
ATOM 1658 C C . ASP B 1 42 ? 14.367 -9.203 1.216 1 96.19 42 ASP B C 1
ATOM 1660 O O . ASP B 1 42 ? 13.977 -10.281 0.763 1 96.19 42 ASP B O 1
ATOM 1664 N N . TRP B 1 43 ? 15.547 -8.836 1.276 1 96.75 43 TRP B N 1
ATOM 1665 C CA . TRP B 1 43 ? 16.562 -9.695 0.679 1 96.75 43 TRP B CA 1
ATOM 1666 C C . TRP B 1 43 ? 16.812 -10.938 1.538 1 96.75 43 TRP B C 1
ATOM 1668 O O . TRP B 1 43 ? 17.109 -12.008 1.017 1 96.75 43 TRP B O 1
ATOM 1678 N N . GLU B 1 44 ? 16.734 -10.805 2.775 1 97.19 44 GLU B N 1
ATOM 1679 C CA . GLU B 1 44 ? 16.766 -11.984 3.635 1 97.19 44 GLU B CA 1
ATOM 1680 C C . GLU B 1 44 ? 15.688 -12.992 3.248 1 97.19 44 GLU B C 1
ATOM 1682 O O . GLU B 1 44 ? 15.938 -14.195 3.193 1 97.19 44 GLU B O 1
ATOM 1687 N N . ASP B 1 45 ? 14.547 -12.453 3.045 1 96.5 45 ASP B N 1
ATOM 1688 C CA . ASP B 1 45 ? 13.414 -13.297 2.652 1 96.5 45 ASP B CA 1
ATOM 1689 C C . ASP B 1 45 ? 13.68 -13.984 1.315 1 96.5 45 ASP B C 1
ATOM 1691 O O . ASP B 1 45 ? 13.398 -15.172 1.157 1 96.5 45 ASP B O 1
ATOM 1695 N N . VAL B 1 46 ? 14.18 -13.211 0.382 1 96.31 46 VAL B N 1
ATOM 1696 C CA . VAL B 1 46 ? 14.508 -13.781 -0.923 1 96.31 46 VAL B CA 1
ATOM 1697 C C . VAL B 1 46 ? 15.477 -14.945 -0.754 1 96.31 46 VAL B C 1
ATOM 1699 O O . VAL B 1 46 ? 15.281 -16.016 -1.346 1 96.31 46 VAL B O 1
ATOM 1702 N N . LYS B 1 47 ? 16.5 -14.766 -0.001 1 96.12 47 LYS B N 1
ATOM 1703 C CA . LYS B 1 47 ? 17.484 -15.797 0.259 1 96.12 47 LYS B CA 1
ATOM 1704 C C . LYS B 1 47 ? 16.844 -17.062 0.827 1 96.12 47 LYS B C 1
ATOM 1706 O O . LYS B 1 47 ? 17.094 -18.172 0.35 1 96.12 47 LYS B O 1
ATOM 1711 N N . GLU B 1 48 ? 16.062 -16.875 1.808 1 95.69 48 GLU B N 1
ATOM 1712 C CA . GLU B 1 48 ? 15.398 -18 2.469 1 95.69 48 GLU B CA 1
ATOM 1713 C C . GLU B 1 48 ? 14.469 -18.734 1.509 1 95.69 48 GLU B C 1
ATOM 1715 O O . GLU B 1 48 ? 14.438 -19.969 1.496 1 95.69 48 GLU B O 1
ATOM 1720 N N . ILE B 1 49 ? 13.688 -18 0.734 1 94.31 49 ILE B N 1
ATOM 1721 C CA . ILE B 1 49 ? 12.734 -18.594 -0.2 1 94.31 49 ILE B CA 1
ATOM 1722 C C . ILE B 1 49 ? 13.484 -19.375 -1.278 1 94.31 49 ILE B C 1
ATOM 1724 O O . ILE B 1 49 ? 13.109 -20.484 -1.618 1 94.31 49 ILE B O 1
ATOM 1728 N N . ALA B 1 50 ? 14.531 -18.75 -1.808 1 92.94 50 ALA B N 1
ATOM 1729 C CA . ALA B 1 50 ? 15.336 -19.422 -2.826 1 92.94 50 ALA B CA 1
ATOM 1730 C C . ALA B 1 50 ? 15.867 -20.766 -2.312 1 92.94 50 ALA B C 1
ATOM 1732 O O . ALA B 1 50 ? 15.844 -21.766 -3.031 1 92.94 50 ALA B O 1
ATOM 1733 N N . LYS B 1 51 ? 16.297 -20.797 -1.149 1 91.38 51 LYS B N 1
ATOM 1734 C CA . LYS B 1 51 ? 16.781 -22.031 -0.524 1 91.38 51 LYS B CA 1
ATOM 1735 C C . LYS B 1 51 ? 15.664 -23.062 -0.411 1 91.38 51 LYS B C 1
ATOM 1737 O O . LYS B 1 51 ? 15.875 -24.25 -0.705 1 91.38 51 LYS B O 1
ATOM 1742 N N . THR B 1 52 ? 14.508 -22.594 0.057 1 88.88 52 THR B N 1
ATOM 1743 C CA . THR B 1 52 ? 13.367 -23.484 0.248 1 88.88 52 THR B CA 1
ATOM 1744 C C . THR B 1 52 ? 12.93 -24.094 -1.079 1 88.88 52 THR B C 1
ATOM 1746 O O . THR B 1 52 ? 12.633 -25.297 -1.15 1 88.88 52 THR B O 1
ATOM 1749 N N . VAL B 1 53 ? 12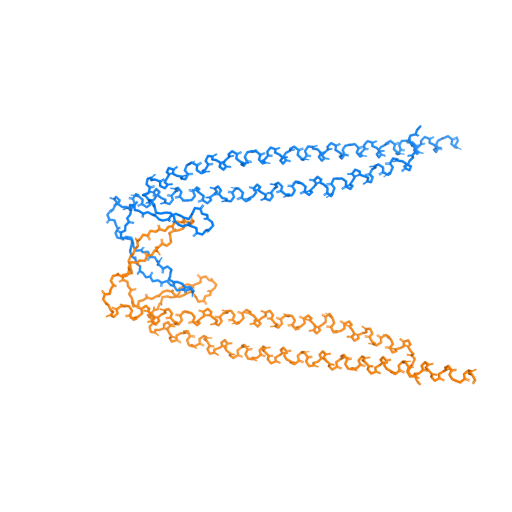.859 -23.312 -2.133 1 87.5 53 VAL B N 1
ATOM 1750 C CA . VAL B 1 53 ? 12.469 -23.781 -3.453 1 87.5 53 VAL B CA 1
ATOM 1751 C C . VAL B 1 53 ? 13.445 -24.859 -3.932 1 87.5 53 VAL B C 1
ATOM 1753 O O . VAL B 1 53 ? 13.031 -25.891 -4.457 1 87.5 53 VAL B O 1
ATOM 1756 N N . LYS B 1 54 ? 14.641 -24.625 -3.744 1 84.06 54 LYS B N 1
ATOM 1757 C CA . LYS B 1 54 ? 15.672 -25.578 -4.129 1 84.06 54 LYS B CA 1
ATOM 1758 C C . LYS B 1 54 ? 15.492 -26.906 -3.398 1 84.06 54 LYS B C 1
ATOM 1760 O O . LYS B 1 54 ? 15.664 -27.984 -3.992 1 84.06 54 LYS B O 1
ATOM 1765 N N . GLU B 1 55 ? 15.156 -26.828 -2.217 1 84.06 55 GLU B N 1
ATOM 1766 C CA . GLU B 1 55 ? 14.977 -28.016 -1.397 1 84.06 55 GLU B CA 1
ATOM 1767 C C . GLU B 1 55 ? 13.766 -28.828 -1.853 1 84.06 55 GLU B C 1
ATOM 1769 O O . GLU B 1 55 ? 13.766 -30.047 -1.774 1 84.06 55 GLU B O 1
ATOM 1774 N N . PHE B 1 56 ? 12.719 -28.125 -2.256 1 79.88 56 PHE B N 1
ATOM 1775 C CA . PHE B 1 56 ? 11.516 -28.797 -2.742 1 79.88 56 PHE B CA 1
ATOM 1776 C C . PHE B 1 56 ? 11.805 -29.578 -4.02 1 79.88 56 PHE B C 1
ATOM 1778 O O . PHE B 1 56 ? 11.289 -30.672 -4.219 1 79.88 56 PHE B O 1
ATOM 1785 N N . LYS B 1 57 ? 12.484 -29.047 -4.934 1 72.5 57 LYS B N 1
ATOM 1786 C CA . LYS B 1 57 ? 12.883 -29.75 -6.148 1 72.5 57 LYS B CA 1
ATOM 1787 C C . LYS B 1 57 ? 13.445 -31.125 -5.824 1 72.5 57 LYS B C 1
ATOM 1789 O O . LYS B 1 57 ? 13.148 -32.094 -6.512 1 72.5 57 LYS B O 1
ATOM 1794 N N . GLU B 1 58 ? 14.164 -31.156 -4.836 1 68.25 58 GLU B N 1
ATOM 1795 C CA . GLU B 1 58 ? 14.875 -32.375 -4.484 1 68.25 58 GLU B CA 1
ATOM 1796 C 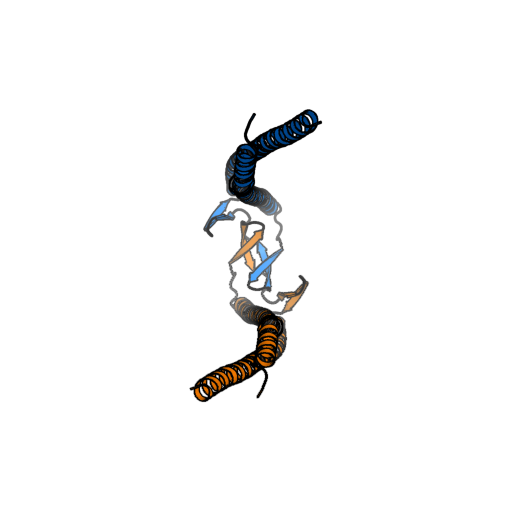C . GLU B 1 58 ? 13.914 -33.438 -3.92 1 68.25 58 GLU B C 1
ATOM 1798 O O . GLU B 1 58 ? 14.172 -34.625 -4.012 1 68.25 58 GLU B O 1
ATOM 1803 N N . LYS B 1 59 ? 12.812 -32.938 -3.369 1 65.69 59 LYS B N 1
ATOM 1804 C CA . LYS B 1 59 ? 11.906 -33.875 -2.725 1 65.69 59 LYS B CA 1
ATOM 1805 C C . LYS B 1 59 ? 10.734 -34.219 -3.637 1 65.69 59 LYS B C 1
ATOM 1807 O O . LYS B 1 59 ? 9.805 -34.938 -3.227 1 65.69 59 LYS B O 1
ATOM 1812 N N . ASP B 1 60 ? 10.891 -34.375 -4.875 1 60.22 60 ASP B N 1
ATOM 1813 C CA . ASP B 1 60 ? 10.023 -34.844 -5.961 1 60.22 60 ASP B CA 1
ATOM 1814 C C . ASP B 1 60 ? 8.57 -34.469 -5.707 1 60.22 60 ASP B C 1
ATOM 1816 O O . ASP B 1 60 ? 7.652 -35.125 -6.18 1 60.22 60 ASP B O 1
ATOM 1820 N N . ARG B 1 61 ? 8.227 -33.438 -4.887 1 61.53 61 ARG B N 1
ATOM 1821 C CA . ARG B 1 61 ? 6.809 -33.312 -4.539 1 61.53 61 ARG B CA 1
ATOM 1822 C C . ARG B 1 61 ? 6.098 -32.281 -5.406 1 61.53 61 ARG B C 1
ATOM 1824 O O . ARG B 1 61 ? 6.711 -31.312 -5.836 1 61.53 61 ARG B O 1
ATOM 1831 N N . ASP B 1 62 ? 5.066 -32.75 -6.055 1 63.97 62 ASP B N 1
ATOM 1832 C CA . ASP B 1 62 ? 4.078 -31.906 -6.719 1 63.97 62 ASP B CA 1
ATOM 1833 C C . ASP B 1 62 ? 3.455 -30.906 -5.742 1 63.97 62 ASP B C 1
ATOM 1835 O O . ASP B 1 62 ? 2.623 -31.281 -4.914 1 63.97 62 ASP B O 1
ATOM 1839 N N . MET B 1 63 ? 4.109 -29.766 -5.594 1 73.31 63 MET B N 1
ATOM 1840 C CA . MET B 1 63 ? 3.564 -28.781 -4.668 1 73.31 63 MET B CA 1
ATOM 1841 C C . MET B 1 63 ? 2.438 -27.984 -5.316 1 73.31 63 MET B C 1
ATOM 1843 O O . MET B 1 63 ? 2.658 -27.281 -6.301 1 73.31 63 MET B O 1
ATOM 1847 N N . LEU B 1 64 ? 1.24 -28.328 -4.801 1 82.81 64 LEU B N 1
ATOM 1848 C CA . LEU B 1 64 ? 0.113 -27.484 -5.203 1 82.81 64 LEU B CA 1
ATOM 1849 C C . LEU B 1 64 ? 0.242 -26.094 -4.621 1 82.81 64 LEU B C 1
ATOM 1851 O O . LEU B 1 64 ? 0.653 -25.922 -3.471 1 82.81 64 LEU B O 1
ATOM 1855 N N . VAL B 1 65 ? 0.11 -25.141 -5.523 1 88.12 65 VAL B N 1
ATOM 1856 C CA . VAL B 1 65 ? 0.212 -23.75 -5.074 1 88.12 65 VAL B CA 1
ATOM 1857 C C . VAL B 1 65 ? -1.004 -22.969 -5.551 1 88.12 65 VAL B C 1
ATOM 1859 O O . VAL B 1 65 ? -1.642 -23.328 -6.543 1 88.12 65 VAL B O 1
ATOM 1862 N N . ARG B 1 66 ? -1.3 -21.984 -4.762 1 89 66 ARG B N 1
ATOM 1863 C CA . ARG B 1 66 ? -2.307 -21.031 -5.215 1 89 66 ARG B CA 1
ATOM 1864 C C . ARG B 1 66 ? -1.677 -19.922 -6.062 1 89 66 ARG B C 1
ATOM 1866 O O . ARG B 1 66 ? -0.699 -19.297 -5.648 1 89 66 ARG B O 1
ATOM 1873 N N . VAL B 1 67 ? -2.201 -19.828 -7.219 1 90.44 67 VAL B N 1
ATOM 1874 C CA . VAL B 1 67 ? -1.688 -18.844 -8.164 1 90.44 67 VAL B CA 1
ATOM 1875 C C . VAL B 1 67 ? -2.633 -17.641 -8.227 1 90.44 67 VAL B C 1
ATOM 1877 O O . VAL B 1 67 ? -3.811 -17.781 -8.562 1 90.44 67 VAL B O 1
ATOM 1880 N N . ASP B 1 68 ? -2.045 -16.531 -7.816 1 90.12 68 ASP B N 1
ATOM 1881 C CA . ASP B 1 68 ? -2.824 -15.297 -7.926 1 90.12 68 ASP B CA 1
ATOM 1882 C C . ASP B 1 68 ? -2.861 -14.797 -9.367 1 90.12 68 ASP B C 1
ATOM 1884 O O . ASP B 1 68 ? -1.832 -14.414 -9.922 1 90.12 68 ASP B O 1
ATOM 1888 N N . ILE B 1 69 ? -3.963 -14.773 -9.953 1 85.88 69 ILE B N 1
ATOM 1889 C CA . ILE B 1 69 ? -4.043 -14.398 -11.359 1 85.88 69 ILE B CA 1
ATOM 1890 C C . ILE B 1 69 ? -4.547 -12.961 -11.484 1 85.88 69 ILE B C 1
ATOM 1892 O O . ILE B 1 69 ? -4.52 -12.383 -12.578 1 85.88 69 ILE B O 1
ATOM 1896 N N . GLY B 1 70 ? -4.922 -12.359 -10.367 1 83.31 70 GLY B N 1
ATOM 1897 C CA . GLY B 1 70 ? -5.246 -10.938 -10.398 1 83.31 70 GLY B CA 1
ATOM 1898 C C . GLY B 1 70 ? -6.566 -10.609 -9.727 1 83.31 70 GLY B C 1
ATOM 1899 O O . GLY B 1 70 ? -7.5 -11.422 -9.75 1 83.31 70 GLY B O 1
ATOM 1900 N N . ASN B 1 71 ? -6.57 -9.438 -9.07 1 85.94 71 ASN B N 1
ATOM 1901 C CA . ASN B 1 71 ? -7.762 -8.719 -8.633 1 85.94 71 ASN B CA 1
ATOM 1902 C C . ASN B 1 71 ? -8.656 -9.586 -7.754 1 85.94 71 ASN B C 1
ATOM 1904 O O . ASN B 1 71 ? -9.867 -9.672 -7.984 1 85.94 71 ASN B O 1
ATOM 1908 N N . ASN B 1 72 ? -8.047 -10.406 -6.797 1 89.88 72 ASN B N 1
ATOM 1909 C CA . ASN B 1 72 ? -8.789 -11.07 -5.727 1 89.88 72 ASN B CA 1
ATOM 1910 C C . ASN B 1 72 ? -9.227 -12.477 -6.133 1 89.88 72 ASN B C 1
ATOM 1912 O O . ASN B 1 72 ? -10.188 -13.016 -5.582 1 89.88 72 ASN B O 1
ATOM 1916 N N . ILE B 1 73 ? -8.555 -13 -7.16 1 94.06 73 ILE B N 1
ATOM 1917 C CA . ILE B 1 73 ? -8.859 -14.367 -7.566 1 94.06 73 ILE B CA 1
ATOM 1918 C C . ILE B 1 73 ? -7.578 -15.195 -7.613 1 94.06 73 ILE B C 1
ATOM 1920 O O . ILE B 1 73 ? -6.535 -14.711 -8.062 1 94.06 73 ILE B O 1
ATOM 1924 N N . GLN B 1 74 ? -7.742 -16.469 -7.145 1 94.31 74 GLN B N 1
ATOM 1925 C CA . GLN B 1 74 ? -6.645 -17.422 -7.195 1 94.31 74 GLN B CA 1
ATOM 1926 C C . GLN B 1 74 ? -7.094 -18.75 -7.809 1 94.31 74 GLN B C 1
ATOM 1928 O O . GLN B 1 74 ? -8.273 -19.094 -7.738 1 94.31 74 GLN B O 1
ATOM 1933 N N . VAL B 1 75 ? -6.145 -19.438 -8.492 1 92.5 75 VAL B N 1
ATOM 1934 C CA . VAL B 1 75 ? -6.391 -20.781 -9.031 1 92.5 75 VAL B CA 1
ATOM 1935 C C . VAL B 1 75 ? -5.316 -21.75 -8.539 1 92.5 75 VAL B C 1
ATOM 1937 O O . VAL B 1 75 ? -4.297 -21.328 -7.992 1 92.5 75 VAL B O 1
ATOM 1940 N N . THR B 1 76 ? -5.668 -22.969 -8.711 1 90.75 76 THR B N 1
ATOM 1941 C CA . THR B 1 76 ? -4.703 -23.984 -8.289 1 90.75 76 THR B CA 1
ATOM 1942 C C . THR B 1 76 ? -3.705 -24.281 -9.406 1 90.75 76 THR B C 1
ATOM 1944 O O . THR B 1 76 ? -4.086 -24.391 -10.578 1 90.75 76 THR B O 1
ATOM 1947 N N . GLY B 1 77 ? -2.482 -24.266 -8.969 1 90.25 77 GLY B N 1
ATOM 1948 C CA . GLY B 1 77 ? -1.414 -24.625 -9.891 1 90.25 77 GLY B CA 1
ATOM 1949 C C . GLY B 1 77 ? -0.316 -25.438 -9.242 1 90.25 77 GLY B C 1
ATOM 1950 O O . GLY B 1 77 ? -0.432 -25.828 -8.078 1 90.25 77 GLY B O 1
ATOM 1951 N N . GLU B 1 78 ? 0.642 -25.812 -10.086 1 88.38 78 GLU B N 1
ATOM 1952 C CA . GLU B 1 78 ? 1.819 -26.547 -9.625 1 88.38 78 GLU B CA 1
ATOM 1953 C C . GLU B 1 78 ? 3.104 -25.891 -10.125 1 88.38 78 GLU B C 1
ATOM 1955 O O . GLU B 1 78 ? 3.156 -25.406 -11.25 1 88.38 78 GLU B O 1
ATOM 1960 N N . ILE B 1 79 ? 4.07 -25.969 -9.273 1 89.31 79 ILE B N 1
ATOM 1961 C CA . ILE B 1 79 ? 5.387 -25.484 -9.695 1 89.31 79 ILE B CA 1
ATOM 1962 C C . ILE B 1 79 ? 6.016 -26.5 -10.648 1 89.31 79 ILE B C 1
ATOM 1964 O O . ILE B 1 79 ? 6.027 -27.703 -10.359 1 89.31 79 ILE B O 1
ATOM 1968 N N . THR B 1 80 ? 6.527 -25.969 -11.789 1 86.88 80 THR B N 1
ATOM 1969 C CA . THR B 1 80 ? 7.055 -26.891 -12.789 1 86.88 80 THR B CA 1
ATOM 1970 C C . THR B 1 80 ? 8.57 -26.75 -12.914 1 86.88 80 THR B C 1
ATOM 1972 O O . THR B 1 80 ? 9.242 -27.625 -13.445 1 86.88 80 THR B O 1
ATOM 1975 N N . ASP B 1 81 ? 9.094 -25.625 -12.531 1 88.31 81 ASP B N 1
ATOM 1976 C CA . ASP B 1 81 ? 10.539 -25.391 -12.555 1 88.31 81 ASP B CA 1
ATOM 1977 C C . ASP B 1 81 ? 11.047 -24.984 -11.18 1 88.31 81 ASP B C 1
ATOM 1979 O O . ASP B 1 81 ? 10.758 -23.891 -10.695 1 88.31 81 ASP B O 1
ATOM 1983 N N . TYR B 1 82 ? 11.844 -25.812 -10.602 1 88.06 82 TYR B N 1
ATOM 1984 C CA . TYR B 1 82 ? 12.367 -25.594 -9.258 1 88.06 82 TYR B CA 1
ATOM 1985 C C . TYR B 1 82 ? 13.812 -25.125 -9.305 1 88.06 82 TYR B C 1
ATOM 1987 O O . TYR B 1 82 ? 14.445 -24.938 -8.266 1 88.06 82 TYR B O 1
ATOM 1995 N N . GLU B 1 83 ? 14.297 -24.906 -10.445 1 89.19 83 GLU B N 1
ATOM 1996 C CA . GLU B 1 83 ? 15.703 -24.531 -10.594 1 89.19 83 GLU B CA 1
ATOM 1997 C C . GLU B 1 83 ? 15.852 -23.047 -10.852 1 89.19 83 GLU B C 1
ATOM 1999 O O . GLU B 1 83 ? 16.75 -22.391 -10.305 1 89.19 83 GLU B O 1
ATOM 2004 N N . ARG B 1 84 ? 14.922 -22.578 -11.656 1 92.62 84 ARG B N 1
ATOM 2005 C CA . ARG B 1 84 ? 15.008 -21.172 -12.047 1 92.62 84 ARG B CA 1
ATOM 2006 C C . ARG B 1 84 ? 14 -20.328 -11.289 1 92.62 84 ARG B C 1
ATOM 2008 O O . ARG B 1 84 ? 12.867 -20.766 -11.062 1 92.62 84 ARG B O 1
ATOM 2015 N N . THR B 1 85 ? 14.43 -19.141 -10.953 1 94.56 85 THR B N 1
ATOM 2016 C CA . THR B 1 85 ? 13.594 -18.156 -10.281 1 94.56 85 THR B CA 1
ATOM 2017 C C . THR B 1 85 ? 13.664 -16.812 -10.992 1 94.56 85 THR B C 1
ATOM 2019 O O . THR B 1 85 ? 14.547 -16.594 -11.828 1 94.56 85 THR B O 1
ATOM 2022 N N . TYR B 1 86 ? 12.688 -16.016 -10.734 1 96 86 TYR B N 1
ATOM 2023 C CA . TYR B 1 86 ? 12.664 -14.617 -11.133 1 96 86 TYR B CA 1
ATOM 2024 C C . TYR B 1 86 ? 12.672 -13.703 -9.914 1 96 86 TYR B C 1
ATOM 2026 O O . TYR B 1 86 ? 11.742 -13.734 -9.109 1 96 86 TYR B O 1
ATOM 2034 N N . VAL B 1 87 ? 13.672 -12.898 -9.828 1 96.88 87 VAL B N 1
ATOM 2035 C CA . VAL B 1 87 ? 13.875 -12.078 -8.633 1 96.88 87 VAL B CA 1
ATOM 2036 C C . VAL B 1 87 ? 13.688 -10.602 -8.984 1 96.88 87 VAL B C 1
ATOM 2038 O O . VAL B 1 87 ? 14.258 -10.109 -9.961 1 96.88 87 VAL B O 1
ATOM 2041 N N . LYS B 1 88 ? 12.844 -9.945 -8.188 1 95.31 88 LYS B N 1
ATOM 2042 C CA . LYS B 1 88 ? 12.695 -8.508 -8.344 1 95.31 88 LYS B CA 1
ATOM 2043 C C . LYS B 1 88 ? 13.898 -7.766 -7.762 1 95.31 88 LYS B C 1
ATOM 2045 O O . LYS B 1 88 ? 14.094 -7.746 -6.543 1 95.31 88 LYS B O 1
ATOM 2050 N N . ILE B 1 89 ? 14.633 -7.117 -8.57 1 93.56 89 ILE B N 1
ATOM 2051 C CA . ILE B 1 89 ? 15.898 -6.551 -8.109 1 93.56 89 ILE B CA 1
ATOM 2052 C C . ILE B 1 89 ? 15.758 -5.043 -7.934 1 93.56 89 ILE B C 1
ATOM 2054 O O . ILE B 1 89 ? 16.719 -4.359 -7.555 1 93.56 89 ILE B O 1
ATOM 2058 N N . GLY B 1 90 ? 14.625 -4.492 -8.305 1 88.19 90 GLY B N 1
ATOM 2059 C CA . GLY B 1 90 ? 14.367 -3.072 -8.125 1 88.19 90 GLY B CA 1
ATOM 2060 C C . GLY B 1 90 ? 13.898 -2.389 -9.398 1 88.19 90 GLY B C 1
ATOM 2061 O O . GLY B 1 90 ? 14.211 -2.838 -10.5 1 88.19 90 GLY B O 1
ATOM 2062 N N . LEU B 1 91 ? 13.031 -1.284 -9.219 1 87.81 91 LEU B N 1
ATOM 2063 C CA . LEU B 1 91 ? 12.547 -0.426 -10.297 1 87.81 91 LEU B CA 1
ATOM 2064 C C . LEU B 1 91 ? 11.664 -1.207 -11.258 1 87.81 91 LEU B C 1
ATOM 2066 O O . LEU B 1 91 ? 11.586 -0.879 -12.445 1 87.81 91 LEU B O 1
ATOM 2070 N N . GLY B 1 92 ? 11.219 -2.342 -10.789 1 87.06 92 GLY B N 1
ATOM 2071 C CA . GLY B 1 92 ? 10.266 -3.125 -11.562 1 87.06 92 GLY B CA 1
ATOM 2072 C C . GLY B 1 92 ? 10.93 -4.18 -12.43 1 87.06 92 GLY B C 1
ATOM 2073 O O . GLY B 1 92 ? 10.258 -4.863 -13.203 1 87.06 92 GLY B O 1
ATOM 2074 N N . TYR B 1 93 ? 12.219 -4.305 -12.273 1 92.75 93 TYR B N 1
ATOM 2075 C CA . TYR B 1 93 ? 12.938 -5.273 -13.094 1 92.75 93 TYR B CA 1
ATOM 2076 C C . TYR B 1 93 ? 12.961 -6.645 -12.422 1 92.75 93 TYR B C 1
ATOM 2078 O O . TYR B 1 93 ? 13.156 -6.746 -11.211 1 92.75 93 TYR B O 1
ATOM 2086 N N . LEU B 1 94 ? 12.695 -7.676 -13.266 1 94.06 94 LEU B N 1
ATOM 2087 C CA . LEU B 1 94 ? 12.781 -9.078 -12.859 1 94.06 94 LEU B CA 1
ATOM 2088 C C . LEU B 1 94 ? 13.992 -9.75 -13.508 1 94.06 94 LEU B C 1
ATOM 2090 O O . LEU B 1 94 ? 14.164 -9.688 -14.727 1 94.06 94 LEU B O 1
ATOM 2094 N N . LEU B 1 95 ? 14.828 -10.359 -12.688 1 95.94 95 LEU B N 1
ATOM 2095 C CA . LEU B 1 95 ? 16 -11.062 -13.195 1 95.94 95 LEU B CA 1
ATOM 2096 C C . LEU B 1 95 ? 15.844 -12.57 -13.039 1 95.94 95 LEU B C 1
ATOM 2098 O O . LEU B 1 95 ? 15.555 -13.062 -11.945 1 95.94 95 LEU B O 1
ATOM 2102 N N . GLU B 1 96 ? 15.977 -13.219 -14.195 1 96.44 96 GLU B N 1
ATOM 2103 C CA . GLU B 1 96 ? 15.961 -14.68 -14.156 1 96.44 96 GLU B CA 1
ATOM 2104 C C . GLU B 1 96 ? 17.297 -15.234 -13.672 1 96.44 96 GLU B C 1
ATOM 2106 O O . GLU B 1 96 ? 18.359 -14.82 -14.156 1 96.44 96 GLU B O 1
ATOM 2111 N N . MET B 1 97 ? 17.234 -16.156 -12.664 1 96.25 97 MET B N 1
ATOM 2112 C CA . MET B 1 97 ? 18.453 -16.797 -12.172 1 96.25 97 MET B CA 1
ATOM 2113 C C . MET B 1 97 ? 18.141 -18.125 -11.484 1 96.25 97 MET B C 1
ATOM 2115 O O . MET B 1 97 ? 17 -18.375 -11.094 1 96.25 97 MET B O 1
ATOM 2119 N N . GLU B 1 98 ? 19.141 -19 -11.422 1 95.75 98 GLU B N 1
ATOM 2120 C CA . GLU B 1 98 ? 18.984 -20.234 -10.664 1 95.75 98 GLU B CA 1
ATOM 2121 C C . GLU B 1 98 ? 18.875 -19.953 -9.164 1 95.75 98 GLU B C 1
ATOM 2123 O O . GLU B 1 98 ? 19.375 -18.938 -8.68 1 95.75 98 GLU B O 1
ATOM 2128 N N . CYS B 1 99 ? 18.297 -20.875 -8.461 1 94 99 CYS B N 1
ATOM 2129 C CA . CYS B 1 99 ? 18.141 -20.734 -7.02 1 94 99 CYS B CA 1
ATOM 2130 C C . CYS B 1 99 ? 19.484 -20.5 -6.332 1 94 99 CYS B C 1
ATOM 2132 O O . CYS B 1 99 ? 19.594 -19.656 -5.441 1 94 99 CYS B O 1
ATOM 2134 N N . ARG B 1 100 ? 20.469 -21.234 -6.719 1 93.75 100 ARG B N 1
ATOM 2135 C CA . ARG B 1 100 ? 21.797 -21.078 -6.137 1 93.75 100 ARG B CA 1
ATOM 2136 C C . ARG B 1 100 ? 22.359 -19.688 -6.406 1 93.75 100 ARG B C 1
ATOM 2138 O O . ARG B 1 100 ? 22.969 -19.078 -5.531 1 93.75 100 ARG B O 1
ATOM 2145 N N . GLU B 1 101 ? 22.141 -19.203 -7.559 1 96.69 101 GLU B N 1
ATOM 2146 C CA . GLU B 1 101 ? 22.578 -17.859 -7.922 1 96.69 101 GLU B CA 1
ATOM 2147 C C . GLU B 1 101 ? 21.828 -16.797 -7.129 1 96.69 101 GLU B C 1
ATOM 2149 O O . GLU B 1 101 ? 22.422 -15.797 -6.711 1 96.69 101 GLU B O 1
ATOM 2154 N N . ALA B 1 102 ? 20.531 -16.984 -7.023 1 96.38 102 ALA B N 1
ATOM 2155 C CA . ALA B 1 102 ? 19.719 -16.062 -6.238 1 96.38 102 ALA B CA 1
ATOM 2156 C C . ALA B 1 102 ? 20.219 -15.977 -4.801 1 96.38 102 ALA B C 1
ATOM 2158 O O . ALA B 1 102 ? 20.266 -14.891 -4.219 1 96.38 102 ALA B O 1
ATOM 2159 N N . ASP B 1 103 ? 20.578 -17.094 -4.27 1 95.25 103 ASP B N 1
ATOM 2160 C CA . ASP B 1 103 ? 21.125 -17.156 -2.92 1 95.25 103 ASP B CA 1
ATOM 2161 C C . ASP B 1 103 ? 22.406 -16.328 -2.814 1 95.25 103 ASP B C 1
ATOM 2163 O O . ASP B 1 103 ? 22.516 -15.469 -1.934 1 95.25 103 ASP B O 1
ATOM 2167 N N . LYS B 1 104 ? 23.25 -16.531 -3.742 1 96.62 104 LYS B N 1
ATOM 2168 C CA . LYS B 1 104 ? 24.516 -15.805 -3.762 1 96.62 104 LYS B CA 1
ATOM 2169 C C . LYS B 1 104 ? 24.297 -14.305 -3.982 1 96.62 104 LYS B C 1
ATOM 2171 O O . LYS B 1 104 ? 24.922 -13.477 -3.328 1 96.62 104 LYS B O 1
ATOM 2176 N N . TYR B 1 105 ? 23.453 -14.039 -4.926 1 96.88 105 TYR B N 1
ATOM 2177 C CA . TYR B 1 105 ? 23.125 -12.656 -5.227 1 96.88 105 TYR B CA 1
ATOM 2178 C C . TYR B 1 105 ? 22.578 -11.945 -3.994 1 96.88 105 TYR B C 1
ATOM 2180 O O . TYR B 1 105 ? 22.953 -10.812 -3.697 1 96.88 105 TYR B O 1
ATOM 2188 N N . SER B 1 106 ? 21.703 -12.594 -3.285 1 97.19 106 SER B N 1
ATOM 2189 C CA . SER B 1 106 ? 21.125 -12.039 -2.064 1 97.19 106 SER B CA 1
ATOM 2190 C C . SER B 1 106 ? 22.203 -11.75 -1.027 1 97.19 106 SER B C 1
ATOM 2192 O O . SER B 1 106 ? 22.172 -10.711 -0.367 1 97.19 106 SER B O 1
ATOM 2194 N N . ASP B 1 107 ? 23.156 -12.656 -0.91 1 97.38 107 ASP B N 1
ATOM 2195 C CA . ASP B 1 107 ? 24.25 -12.469 0.038 1 97.38 107 ASP B CA 1
ATOM 2196 C C . ASP B 1 107 ? 25.016 -11.18 -0.26 1 97.38 107 ASP B C 1
ATOM 2198 O O . ASP B 1 107 ? 25.359 -10.43 0.656 1 97.38 107 ASP B O 1
ATOM 2202 N N . ILE B 1 108 ? 25.234 -11 -1.483 1 97.5 108 ILE B N 1
ATOM 2203 C CA . ILE B 1 108 ? 25.969 -9.82 -1.916 1 97.5 108 ILE B CA 1
ATOM 2204 C C . ILE B 1 108 ? 25.188 -8.555 -1.563 1 97.5 108 ILE B C 1
ATOM 2206 O O . ILE B 1 108 ? 25.734 -7.613 -0.998 1 97.5 108 ILE B O 1
ATOM 2210 N N . ARG B 1 109 ? 23.922 -8.562 -1.848 1 96.75 109 ARG B N 1
ATOM 2211 C CA . ARG B 1 109 ? 23.078 -7.414 -1.556 1 96.75 109 ARG B CA 1
ATOM 2212 C C . ARG B 1 109 ? 22.984 -7.164 -0.053 1 96.75 109 ARG B C 1
ATOM 2214 O O . ARG B 1 109 ? 23.047 -6.016 0.394 1 96.75 109 ARG B O 1
ATOM 2221 N N . LEU B 1 110 ? 22.891 -8.234 0.65 1 98.38 110 LEU B N 1
ATOM 2222 C CA . LEU B 1 110 ? 22.781 -8.141 2.102 1 98.38 110 LEU B CA 1
ATOM 2223 C C . LEU B 1 110 ? 24.031 -7.516 2.701 1 98.38 110 LEU B C 1
ATOM 2225 O O . LEU B 1 110 ? 23.938 -6.668 3.592 1 98.38 110 LEU B O 1
ATOM 2229 N N . ARG B 1 111 ? 25.141 -7.961 2.223 1 98.31 111 ARG B N 1
ATOM 2230 C CA . ARG B 1 111 ? 26.406 -7.422 2.723 1 98.31 111 ARG B CA 1
ATOM 2231 C C . ARG B 1 111 ? 26.5 -5.922 2.459 1 98.31 111 ARG B C 1
ATOM 2233 O O . ARG B 1 111 ? 26.906 -5.16 3.336 1 98.31 111 ARG B O 1
ATOM 2240 N N . LEU B 1 112 ? 26.125 -5.512 1.311 1 98.19 112 LEU B N 1
ATOM 2241 C CA . LEU B 1 112 ? 26.172 -4.102 0.937 1 98.19 112 LEU B CA 1
ATOM 2242 C C . LEU B 1 112 ? 25.203 -3.279 1.776 1 98.19 112 LEU B C 1
ATOM 2244 O O . LEU B 1 112 ? 25.562 -2.23 2.309 1 98.19 112 LEU B O 1
ATOM 2248 N N . LEU B 1 113 ? 24.047 -3.803 1.937 1 98.38 113 LEU B N 1
ATOM 2249 C CA . LEU B 1 113 ? 23.016 -3.105 2.705 1 98.38 113 LEU B CA 1
ATOM 2250 C C . LEU B 1 113 ? 23.422 -3 4.172 1 98.38 113 LEU B C 1
ATOM 2252 O O . LEU B 1 113 ? 23.156 -1.984 4.82 1 98.38 113 LEU B O 1
ATOM 2256 N N . LYS B 1 114 ? 24.016 -4.047 4.645 1 98.62 114 LYS B N 1
ATOM 2257 C CA . LYS B 1 114 ? 24.469 -4.035 6.035 1 98.62 114 LYS B CA 1
ATOM 2258 C C . LYS B 1 114 ? 25.469 -2.904 6.281 1 98.62 114 LYS B C 1
ATOM 2260 O O . LYS B 1 114 ? 25.375 -2.193 7.285 1 98.62 114 LYS B O 1
ATOM 2265 N N . LYS B 1 115 ? 26.375 -2.717 5.383 1 98.56 115 LYS B N 1
ATOM 2266 C CA . LYS B 1 115 ? 27.344 -1.634 5.484 1 98.56 115 LYS B CA 1
ATOM 2267 C C . LYS B 1 115 ? 26.656 -0.273 5.492 1 98.56 115 LYS B C 1
ATOM 2269 O O . LYS B 1 115 ? 27 0.602 6.289 1 98.56 115 LYS B O 1
ATOM 2274 N N . GLU B 1 116 ? 25.703 -0.12 4.625 1 98.56 116 GLU B N 1
ATOM 2275 C CA . GLU B 1 116 ? 24.969 1.139 4.547 1 98.56 116 GLU B CA 1
ATOM 2276 C C . GLU B 1 116 ? 24.172 1.396 5.828 1 98.56 116 GLU B C 1
ATOM 2278 O O . GLU B 1 116 ? 24.141 2.521 6.328 1 98.56 116 GLU B O 1
ATOM 2283 N N . ILE B 1 117 ? 23.578 0.402 6.328 1 98.81 117 ILE B N 1
ATOM 2284 C CA . ILE B 1 117 ? 22.781 0.486 7.551 1 98.81 117 ILE B CA 1
ATOM 2285 C C . ILE B 1 117 ? 23.672 0.896 8.719 1 98.81 117 ILE B C 1
ATOM 2287 O O . ILE B 1 117 ? 23.328 1.797 9.484 1 98.81 117 ILE B O 1
ATOM 2291 N N . ASP B 1 118 ? 24.844 0.263 8.82 1 98.62 118 ASP B N 1
ATOM 2292 C CA . ASP B 1 118 ? 25.781 0.582 9.891 1 98.62 118 ASP B CA 1
ATOM 2293 C C . ASP B 1 118 ? 26.234 2.033 9.797 1 98.62 118 ASP B C 1
ATOM 2295 O O . ASP B 1 118 ? 26.344 2.723 10.812 1 98.62 118 ASP B O 1
ATOM 2299 N N . HIS B 1 119 ? 26.484 2.508 8.617 1 98.56 119 HIS B N 1
ATOM 2300 C CA . HIS B 1 119 ? 26.906 3.889 8.398 1 98.56 119 HIS B CA 1
ATOM 2301 C C . HIS B 1 119 ? 25.828 4.871 8.836 1 98.56 119 HIS B C 1
ATOM 2303 O O . HIS B 1 119 ? 26.109 5.832 9.555 1 98.56 119 HIS B O 1
ATOM 2309 N N . LEU B 1 120 ? 24.609 4.586 8.453 1 98.69 120 LEU B N 1
ATOM 2310 C CA . LEU B 1 120 ? 23.484 5.461 8.789 1 98.69 120 LEU B CA 1
ATOM 2311 C C . LEU B 1 120 ? 23.234 5.469 10.289 1 98.69 120 LEU B C 1
ATOM 2313 O O . LEU B 1 120 ? 22.906 6.512 10.859 1 98.69 120 LEU B O 1
ATOM 2317 N N . ARG B 1 121 ? 23.328 4.32 10.891 1 98.56 121 ARG B N 1
ATOM 2318 C CA . ARG B 1 121 ? 23.172 4.23 12.336 1 98.56 121 ARG B CA 1
ATOM 2319 C C . ARG B 1 121 ? 24.188 5.094 13.055 1 98.56 121 ARG B C 1
ATOM 2321 O O . ARG B 1 121 ? 23.859 5.812 14 1 98.56 121 ARG B O 1
ATOM 2328 N N . LYS B 1 122 ? 25.406 5.074 12.633 1 98.56 122 LYS B N 1
ATOM 2329 C CA . LYS B 1 122 ? 26.469 5.895 13.211 1 98.56 122 LYS B CA 1
ATOM 2330 C C . LYS B 1 122 ? 26.188 7.383 13.023 1 98.56 122 LYS B C 1
ATOM 2332 O O . LYS B 1 122 ? 26.359 8.172 13.953 1 98.56 122 LYS B O 1
ATOM 2337 N N . LEU B 1 123 ? 25.719 7.707 11.852 1 98.44 123 LEU B N 1
ATOM 2338 C CA . LEU B 1 123 ? 25.375 9.094 11.578 1 98.44 123 LEU B CA 1
ATOM 2339 C C . LEU B 1 123 ? 24.266 9.578 12.508 1 98.44 123 LEU B C 1
ATOM 2341 O O . LEU B 1 123 ? 24.328 10.688 13.031 1 98.44 123 LEU B O 1
ATOM 2345 N N . ALA B 1 124 ? 23.266 8.758 12.68 1 98.62 124 ALA B N 1
ATOM 2346 C CA . ALA B 1 124 ? 22.156 9.094 13.562 1 98.62 124 ALA B CA 1
ATOM 2347 C C . ALA B 1 124 ? 22.641 9.312 14.992 1 98.62 124 ALA B C 1
ATOM 2349 O O . ALA B 1 124 ? 22.234 10.273 15.648 1 98.62 124 ALA B O 1
ATOM 2350 N N . VAL B 1 125 ? 23.484 8.453 15.445 1 98.25 125 VAL B N 1
ATOM 2351 C CA . VAL B 1 125 ? 24.031 8.555 16.797 1 98.25 125 VAL B CA 1
ATOM 2352 C C . VAL B 1 125 ? 24.797 9.859 16.953 1 98.25 125 VAL B C 1
ATOM 2354 O O . VAL B 1 125 ? 24.672 10.555 17.953 1 98.25 125 VAL B O 1
ATOM 2357 N N . ASN B 1 126 ? 25.562 10.227 15.945 1 98.31 126 ASN B N 1
ATOM 2358 C CA . ASN B 1 126 ? 26.344 11.469 15.969 1 98.31 126 ASN B CA 1
ATOM 2359 C C . ASN B 1 126 ? 25.422 12.688 16.062 1 98.31 126 ASN B C 1
ATOM 2361 O O . ASN B 1 126 ? 25.703 13.625 16.812 1 98.31 126 ASN B O 1
ATOM 2365 N N . VAL B 1 127 ? 24.359 12.641 15.305 1 98.56 127 VAL B N 1
ATOM 2366 C CA . VAL B 1 127 ? 23.422 13.766 15.336 1 98.56 127 VAL B CA 1
ATOM 2367 C C . VAL B 1 127 ? 22.766 13.852 16.703 1 98.56 127 VAL B C 1
ATOM 2369 O O . VAL B 1 127 ? 22.578 14.945 17.234 1 98.56 127 VAL B O 1
ATOM 2372 N N . LYS B 1 128 ? 22.438 12.781 17.281 1 98.31 128 LYS B N 1
ATOM 2373 C CA . LYS B 1 128 ? 21.828 12.75 18.609 1 98.31 128 LYS B CA 1
ATOM 2374 C C . LYS B 1 128 ? 22.797 13.312 19.656 1 98.31 128 LYS B C 1
ATOM 2376 O O . LYS B 1 128 ? 22.375 14.062 20.547 1 98.31 128 LYS B O 1
ATOM 2381 N N . VAL B 1 129 ? 24.016 12.93 19.578 1 98 129 VAL B N 1
ATOM 2382 C CA . VAL B 1 129 ? 25.047 13.453 20.484 1 98 129 VAL B CA 1
ATOM 2383 C C . VAL B 1 129 ? 25.156 14.969 20.328 1 98 129 VAL B C 1
ATOM 2385 O O . VAL B 1 129 ? 25.234 15.695 21.312 1 98 129 VAL B O 1
ATOM 2388 N N . HIS B 1 130 ? 25.109 15.445 19.094 1 98.12 130 HIS B N 1
ATOM 2389 C CA . HIS B 1 130 ? 25.172 16.875 18.812 1 98.12 130 HIS B CA 1
ATOM 2390 C C . HIS B 1 130 ? 23.969 17.594 19.422 1 98.12 130 HIS B C 1
ATOM 2392 O O . HIS B 1 130 ? 24.109 18.672 20 1 98.12 130 HIS B O 1
ATOM 2398 N N . ILE B 1 131 ? 22.844 17.016 19.281 1 98.31 131 ILE B N 1
ATOM 2399 C CA . ILE B 1 131 ? 21.641 17.578 19.875 1 98.31 131 ILE B CA 1
ATOM 2400 C C . ILE B 1 131 ? 21.812 17.703 21.391 1 98.31 131 ILE B C 1
ATOM 2402 O O . ILE B 1 131 ? 21.531 18.75 21.969 1 98.31 131 ILE B O 1
ATOM 2406 N N . LYS B 1 132 ? 22.312 16.719 22.016 1 97.88 132 LYS B N 1
ATOM 2407 C CA . LYS B 1 132 ? 22.531 16.719 23.453 1 97.88 132 LYS B CA 1
ATOM 2408 C C . LYS B 1 132 ? 23.547 17.781 23.859 1 97.88 132 LYS B C 1
ATOM 2410 O O . LYS B 1 132 ? 23.359 18.469 24.875 1 97.88 132 LYS B O 1
ATOM 2415 N N . LEU B 1 133 ? 24.531 17.906 23.109 1 97.81 133 LEU B N 1
ATOM 2416 C CA . LEU B 1 133 ? 25.547 18.906 23.406 1 97.81 133 LEU B CA 1
ATOM 2417 C C . LEU B 1 133 ? 24.984 20.312 23.328 1 97.81 133 LEU B C 1
ATOM 2419 O O . LEU B 1 133 ? 25.25 21.156 24.203 1 97.81 133 LEU B O 1
ATOM 2423 N N . VAL B 1 134 ? 24.156 20.531 22.328 1 97.75 134 VAL B N 1
ATOM 2424 C CA . VAL B 1 134 ? 23.562 21.859 22.172 1 97.75 134 VAL B CA 1
ATOM 2425 C C . VAL B 1 134 ? 22.562 22.109 23.312 1 97.75 134 VAL B C 1
ATOM 2427 O O . VAL B 1 134 ? 22.5 23.203 23.859 1 97.75 134 VAL B O 1
ATOM 2430 N N . LEU B 1 135 ? 21.859 21.109 23.688 1 97.5 135 LEU B N 1
ATOM 2431 C CA . LEU B 1 135 ? 20.938 21.234 24.812 1 97.5 135 LEU B CA 1
ATOM 2432 C C . LEU B 1 135 ? 21.672 21.547 26.109 1 97.5 135 LEU B C 1
ATOM 2434 O O . LEU B 1 135 ? 21.203 22.344 26.906 1 97.5 135 LEU B O 1
ATOM 2438 N N . LEU B 1 136 ? 22.828 20.938 26.328 1 96.81 136 LEU B N 1
ATOM 2439 C CA . LEU B 1 136 ? 23.656 21.219 27.5 1 96.81 136 LEU B CA 1
ATOM 2440 C C . LEU B 1 136 ? 24.141 22.672 27.484 1 96.81 136 LEU B C 1
ATOM 2442 O O . LEU B 1 136 ? 24.172 23.328 28.531 1 96.81 136 LEU B O 1
ATOM 2446 N N . ALA B 1 137 ? 24.469 23.141 26.344 1 96 137 ALA B N 1
ATOM 2447 C CA . ALA B 1 137 ? 24.875 24.531 26.188 1 96 137 ALA B CA 1
ATOM 2448 C C . ALA B 1 137 ? 23.734 25.484 26.531 1 96 137 ALA B C 1
ATOM 2450 O O . ALA B 1 137 ? 23.953 26.484 27.219 1 96 137 ALA B O 1
ATOM 2451 N N . ILE B 1 138 ? 22.609 25.094 26.062 1 96.06 138 ILE B N 1
ATOM 2452 C CA . ILE B 1 138 ? 21.422 25.891 26.359 1 96.06 138 ILE B CA 1
ATOM 2453 C C . ILE B 1 138 ? 21.172 25.922 27.875 1 96.06 138 ILE B C 1
ATOM 2455 O O . ILE B 1 138 ? 20.922 26.969 28.453 1 96.06 138 ILE B O 1
ATOM 2459 N N . ASN B 1 139 ? 21.281 24.797 28.531 1 95.31 139 ASN B N 1
ATOM 2460 C CA . ASN B 1 139 ? 21.078 24.688 29.969 1 95.31 139 ASN B CA 1
ATOM 2461 C C . ASN B 1 139 ? 22.109 25.531 30.734 1 95.31 139 ASN B C 1
ATOM 2463 O O . ASN B 1 139 ? 21.766 26.156 31.734 1 95.31 139 ASN B O 1
ATOM 2467 N N . GLU B 1 140 ? 23.281 25.547 30.297 1 94 140 GLU B N 1
ATOM 2468 C CA . GLU B 1 140 ? 24.344 26.344 30.922 1 94 140 GLU B CA 1
ATOM 2469 C C . GLU B 1 140 ? 24.062 27.844 30.797 1 94 140 GLU B C 1
ATOM 2471 O O . GLU B 1 140 ? 24.25 28.594 31.75 1 94 140 GLU B O 1
ATOM 2476 N N . LEU B 1 141 ? 23.547 28.188 29.641 1 92.06 141 LEU B N 1
ATOM 2477 C CA . LEU B 1 141 ? 23.203 29.594 29.422 1 92.06 141 LEU B CA 1
ATOM 2478 C C . LEU B 1 141 ? 22.031 30.016 30.297 1 92.06 141 LEU B C 1
ATOM 2480 O O . LEU B 1 141 ? 22.047 31.109 30.859 1 92.06 141 LEU B O 1
ATOM 2484 N N . GLN B 1 142 ? 21.062 29.141 30.359 1 92.19 142 GLN B N 1
ATOM 2485 C CA . GLN B 1 142 ? 19.891 29.422 31.172 1 92.19 142 GLN B CA 1
ATOM 2486 C C . GLN B 1 142 ? 20.266 29.516 32.656 1 92.19 142 GLN B C 1
ATOM 2488 O O . GLN B 1 142 ? 19.734 30.375 33.375 1 92.19 142 GLN B O 1
ATOM 2493 N N . ALA B 1 143 ? 21.156 28.688 33.125 1 89.69 143 ALA B N 1
ATOM 2494 C CA . ALA B 1 143 ? 21.625 28.703 34.5 1 89.69 143 ALA B CA 1
ATOM 2495 C C . ALA B 1 143 ? 22.391 29.984 34.812 1 89.69 143 ALA B C 1
ATOM 2497 O O . ALA B 1 143 ? 22.281 30.531 35.906 1 89.69 143 ALA B O 1
ATOM 2498 N N . SER B 1 144 ? 23.094 30.516 33.875 1 85.69 144 SER B N 1
ATOM 2499 C CA . SER B 1 144 ? 23.859 31.734 34.062 1 85.69 144 SER B CA 1
ATOM 2500 C C . SER B 1 144 ? 22.953 32.938 34.188 1 85.69 144 SER B C 1
ATOM 2502 O O . SER B 1 144 ? 23.281 33.906 34.938 1 85.69 144 SER B O 1
ATOM 2504 N N . LEU B 1 145 ? 21.828 32.906 33.5 1 83.94 145 LEU B N 1
ATOM 2505 C CA . LEU B 1 145 ? 20.859 33.969 33.562 1 83.94 145 LEU B CA 1
ATOM 2506 C C . LEU B 1 145 ? 20.188 34 34.938 1 83.94 145 LEU B C 1
ATOM 2508 O O . LEU B 1 145 ? 19.953 35.094 35.5 1 83.94 145 LEU B O 1
ATOM 2512 N N . ILE B 1 146 ? 19.922 32.844 35.469 1 80.56 146 ILE B N 1
ATOM 2513 C CA . ILE B 1 146 ? 19.266 32.75 36.781 1 80.56 146 ILE B CA 1
ATOM 2514 C C . ILE B 1 146 ? 20.219 33.219 37.875 1 80.56 146 ILE B C 1
ATOM 2516 O O . ILE B 1 146 ? 19.812 33.969 38.781 1 80.56 146 ILE B O 1
ATOM 2520 N N . THR B 1 147 ? 21.469 32.875 37.844 1 77.62 147 THR B N 1
ATOM 2521 C CA . THR B 1 147 ? 22.453 33.25 38.844 1 77.62 147 THR B CA 1
ATOM 2522 C C . THR B 1 147 ? 22.688 34.781 38.812 1 77.62 147 THR B C 1
ATOM 2524 O O . THR B 1 147 ? 22.844 35.406 39.875 1 77.62 147 THR B O 1
ATOM 2527 N N . GLU B 1 148 ? 22.609 35.375 37.688 1 71.44 148 GLU B N 1
ATOM 2528 C CA . GLU B 1 148 ? 22.812 36.812 37.562 1 71.44 148 GLU B CA 1
ATOM 2529 C C . GLU B 1 148 ? 21.625 37.594 38.094 1 71.44 148 GLU B C 1
ATOM 2531 O O . GLU B 1 148 ? 21.812 38.656 38.719 1 71.44 148 GLU B O 1
ATOM 2536 N N . THR B 1 149 ? 20.484 37.094 37.875 1 71.5 149 THR B N 1
ATOM 2537 C CA . THR B 1 149 ? 19.297 37.75 38.375 1 71.5 149 THR B CA 1
ATOM 2538 C C . THR B 1 149 ? 19.266 37.719 39.906 1 71.5 149 THR B C 1
ATOM 2540 O O . THR B 1 149 ? 18.859 38.688 40.562 1 71.5 149 THR B O 1
ATOM 2543 N N . VAL B 1 150 ? 19.625 36.656 40.5 1 71.12 150 VAL B N 1
ATOM 2544 C CA . VAL B 1 150 ? 19.641 36.531 41.969 1 71.12 150 VAL B CA 1
ATOM 2545 C C . VAL B 1 150 ? 20.688 37.469 42.562 1 71.12 150 VAL B C 1
ATOM 2547 O O . VAL B 1 150 ? 20.453 38.125 43.594 1 71.12 150 VAL B O 1
ATOM 2550 N N . LYS B 1 151 ? 21.766 37.688 41.938 1 68.75 151 LYS B N 1
ATOM 2551 C CA . LYS B 1 151 ? 22.828 38.562 42.438 1 68.75 151 LYS B CA 1
ATOM 2552 C C . LYS B 1 151 ? 22.406 40.031 42.375 1 68.75 151 LYS B C 1
ATOM 2554 O O . LYS B 1 151 ? 22.719 40.812 43.281 1 68.75 151 LYS B O 1
ATOM 2559 N N . ASN B 1 152 ? 21.781 40.344 41.344 1 66.56 152 ASN B N 1
ATOM 2560 C CA . ASN B 1 152 ? 21.328 41.719 41.188 1 66.56 152 ASN B CA 1
ATOM 2561 C C . ASN B 1 152 ? 20.266 42.094 42.219 1 66.56 152 ASN B C 1
ATOM 2563 O O . ASN B 1 152 ? 20.172 43.25 42.656 1 66.56 152 ASN B O 1
ATOM 2567 N N . VAL B 1 153 ? 19.438 41.156 42.656 1 70.38 153 VAL B N 1
ATOM 2568 C CA . VAL B 1 153 ? 18.422 41.406 43.688 1 70.38 153 VAL B CA 1
ATOM 2569 C C . VAL B 1 153 ? 19.094 41.562 45.062 1 70.38 153 VAL B C 1
ATOM 2571 O O . VAL B 1 153 ? 18.609 42.344 45.906 1 70.38 153 VAL B O 1
ATOM 2574 N N . ARG B 1 154 ? 20.047 40.906 45.281 1 69.81 154 ARG B N 1
ATOM 2575 C CA . ARG B 1 154 ? 20.719 41 46.594 1 69.81 154 ARG B CA 1
ATOM 2576 C C . ARG B 1 154 ? 21.484 42.312 46.719 1 69.81 154 ARG B C 1
ATOM 2578 O O . ARG B 1 154 ? 21.594 42.875 47.812 1 69.81 154 ARG B O 1
ATOM 2585 N N . LYS B 1 155 ? 21.922 42.844 45.75 1 65.06 155 LYS B N 1
ATOM 2586 C CA . LYS B 1 155 ? 22.609 44.125 45.844 1 65.06 155 LYS B CA 1
ATOM 2587 C C . LYS B 1 155 ? 21.625 45.25 46.094 1 65.06 155 LYS B C 1
ATOM 2589 O O . LYS B 1 155 ? 21.984 46.281 46.688 1 65.06 155 LYS B O 1
ATOM 2594 N N . ILE B 1 156 ? 20.484 45.156 45.656 1 64.56 156 ILE B N 1
ATOM 2595 C CA . ILE B 1 156 ? 19.516 46.219 45.875 1 64.56 156 ILE B CA 1
ATOM 2596 C C . ILE B 1 156 ? 19 46.188 47.312 1 64.56 156 ILE B C 1
ATOM 2598 O O . ILE B 1 156 ? 18.453 47.156 47.812 1 64.56 156 ILE B O 1
ATOM 2602 N N . LYS B 1 157 ? 19.172 45 47.906 1 55.97 157 LYS B N 1
ATOM 2603 C CA . LYS B 1 157 ? 18.766 45.031 49.312 1 55.97 157 LYS B CA 1
ATOM 2604 C C . LYS B 1 157 ? 19.922 45.5 50.219 1 55.97 157 LYS B C 1
ATOM 2606 O O . LYS B 1 157 ? 21.078 45.188 49.938 1 55.97 157 LYS B O 1
#

Solvent-accessible surface area (backbone atoms only — not comparable to full-atom values): 16318 Å² total; per-residue (Å²): 129,83,53,62,68,59,52,51,52,50,44,51,51,52,50,48,44,40,62,64,45,51,48,46,51,41,50,52,42,49,52,52,38,52,53,45,52,52,52,38,51,39,36,52,47,35,28,53,49,28,52,50,42,42,55,41,52,74,62,75,59,86,47,78,38,78,32,72,79,50,66,53,31,29,29,40,20,32,66,74,42,51,51,48,32,32,34,55,79,56,99,82,40,69,45,79,38,39,26,71,52,45,34,51,52,28,51,53,51,43,54,54,43,49,54,52,43,53,51,38,52,53,50,42,52,52,49,52,52,49,49,50,52,52,51,52,51,41,52,54,53,53,51,51,50,52,56,50,53,55,54,56,56,53,66,77,98,128,82,51,63,69,60,52,51,51,49,44,51,51,52,50,48,44,40,62,64,45,50,46,45,52,39,50,52,41,50,52,51,37,52,54,44,51,51,51,39,51,40,37,52,47,34,28,53,49,29,52,50,42,43,52,44,53,73,61,75,60,85,47,77,38,75,32,72,79,52,64,53,33,29,29,40,21,32,65,74,41,52,51,49,32,33,33,54,79,56,99,83,41,70,45,78,38,40,29,70,52,46,34,53,53,27,52,54,52,43,54,54,43,49,54,51,43,54,52,39,52,52,51,42,50,51,48,52,52,50,49,50,53,51,52,50,51,41,52,53,53,54,52,52,52,52,57,50,53,55,53,58,55,54,66,76,96

Organism: Brassicogethes aeneus (NCBI:txid1431903)

Foldseek 3Di:
DPDPVVLVVVLVVLVCCCVPPLVVVLVVLVVVLVVLVVVLVVLVVQLVVLVVLLVVVVVPDFDWDWDDPDDPDTDIDTDDDSFWDWDDPDPRDTDIDGSVVSNVVSVVSNVVSVVVSVVSVVVSVVSVVVSVVSVVVSVVSVVVVVVVVVVVVVVVD/DPDPVVLVVVLVVLVCCCVPPLVVVLVVLVVVLVVLVVVLVVLVVQLVVLVVLLVVVVVPDFDWDWDDPDDPDTDIDTDDDSFWDWDDPDPRDTDIDGSVVSNVVSVVSNVVSVVVSVVSVVVSVVSVVVSVVSVVVSVVSVVVSVVVVVVVVVVVD

Nearest PDB structures (foldseek):
  6nrd-assembly1_5  TM=8.323E-01  e=9.865E-06  Homo sapiens
  6nr8-assembly1_5  TM=5.864E-01  e=2.933E-06  Homo sapiens
  1fxk-assembly1_C-2  TM=7.724E-01  e=2.402E-04  Methanothermobacter thermautotrophicus
  6nrb-assembly1_5  TM=6.372E-01  e=1.358E-05  Homo sapiens
  6nrb-assembly1_3  TM=6.653E-01  e=1.441E-04  Homo sapiens

InterPro domains:
  IPR004127 Prefoldin alpha-like [PF02996] (44-134)
  IPR009053 Prefoldin [G3DSA:1.10.287.370] (7-151)